Protein AF-A0A7K4HGM4-F1 (afdb_monomer_lite)

Radius of gyration: 18.92 Å; chains: 1; bounding box: 45×35×52 Å

Sequence (199 aa):
MSLDSYLSSYLFFHYNVVIGIPIFVIIIPTGLIRLIFPFFQPLLGSISDRNYPFTRNKGRRFLWIMIFGFQIPIFFVLLFWIPALDVLIFFIIFTTFYMLYNVVFSLFTSNYSALLLNKFRNPKERLLIGVVTEFISTIGIFIIWIFAPLFIGYGDPSSFQILAIPVAIVFAVTLSLGIFGLLEEKELIDTYFSPKQTP

Structure (mmCIF, N/CA/C/O backbone):
data_AF-A0A7K4HGM4-F1
#
_entry.id   AF-A0A7K4HGM4-F1
#
loop_
_atom_site.group_PDB
_atom_site.id
_atom_site.type_symbol
_atom_site.label_atom_id
_atom_site.label_alt_id
_atom_site.label_comp_id
_atom_site.label_asym_id
_atom_site.label_entity_id
_atom_site.label_seq_id
_atom_site.pdbx_PDB_ins_code
_atom_site.Cartn_x
_atom_site.Cartn_y
_atom_site.Cartn_z
_atom_site.occupancy
_atom_site.B_iso_or_equiv
_atom_site.auth_seq_id
_atom_site.auth_comp_id
_atom_site.auth_asym_id
_atom_site.auth_atom_id
_atom_site.pdbx_PDB_model_num
ATOM 1 N N . MET A 1 1 ? 5.884 2.188 8.450 1.00 45.19 1 MET A N 1
ATOM 2 C CA . MET A 1 1 ? 7.165 2.767 7.967 1.00 45.19 1 MET A CA 1
ATOM 3 C C . MET A 1 1 ? 7.997 1.764 7.159 1.00 45.19 1 MET A C 1
ATOM 5 O O . MET A 1 1 ? 8.697 2.153 6.229 1.00 45.19 1 MET A O 1
ATOM 9 N N . SER A 1 2 ? 7.911 0.471 7.473 1.00 60.06 2 SER A N 1
ATOM 10 C CA . SER A 1 2 ? 8.718 -0.591 6.864 1.00 60.06 2 SER A CA 1
ATOM 11 C C . SER A 1 2 ? 8.252 -1.027 5.455 1.00 60.06 2 SER A C 1
ATOM 13 O O . SER A 1 2 ? 9.100 -1.248 4.592 1.00 60.06 2 SER A O 1
ATOM 15 N N . LEU A 1 3 ? 6.940 -1.073 5.168 1.00 65.56 3 LEU A N 1
ATOM 16 C CA . LEU A 1 3 ? 6.413 -1.514 3.857 1.00 65.56 3 LEU A CA 1
ATOM 17 C C . LEU A 1 3 ? 6.652 -0.495 2.724 1.00 65.56 3 LEU A C 1
ATOM 19 O O . LEU A 1 3 ? 7.084 -0.871 1.639 1.00 65.56 3 LEU A O 1
ATOM 23 N N . ASP A 1 4 ? 6.444 0.799 2.980 1.00 69.75 4 ASP A N 1
ATOM 24 C CA . ASP A 1 4 ? 6.672 1.858 1.978 1.00 69.75 4 ASP A CA 1
ATOM 25 C C . ASP A 1 4 ? 8.154 2.003 1.613 1.00 69.75 4 ASP A C 1
ATOM 27 O O . ASP A 1 4 ? 8.513 2.351 0.486 1.00 69.75 4 ASP A O 1
ATOM 31 N N . SER A 1 5 ? 9.031 1.716 2.579 1.00 72.75 5 SER A N 1
ATOM 32 C CA . SER A 1 5 ? 10.476 1.683 2.362 1.00 72.75 5 SER A CA 1
ATOM 33 C C . SER A 1 5 ? 10.855 0.505 1.464 1.00 72.75 5 SER A C 1
ATOM 35 O O . SER A 1 5 ? 11.586 0.698 0.496 1.00 72.75 5 SER A O 1
ATOM 37 N N . TYR A 1 6 ? 10.289 -0.680 1.725 1.00 74.69 6 TYR A N 1
ATOM 38 C CA . TYR A 1 6 ? 10.455 -1.862 0.877 1.00 74.69 6 TYR A CA 1
ATOM 39 C C . TYR A 1 6 ? 9.986 -1.609 -0.564 1.00 74.69 6 TYR A C 1
ATOM 41 O O . TYR A 1 6 ? 10.754 -1.809 -1.505 1.00 74.69 6 TYR A O 1
ATOM 49 N N . LEU A 1 7 ? 8.759 -1.105 -0.738 1.00 82.56 7 LEU A N 1
ATOM 50 C CA . LEU A 1 7 ? 8.186 -0.820 -2.054 1.00 82.56 7 LEU A CA 1
ATOM 51 C C . LEU A 1 7 ? 9.069 0.148 -2.850 1.00 82.56 7 LEU A C 1
ATOM 53 O O . LEU A 1 7 ? 9.396 -0.113 -4.004 1.00 82.56 7 LEU A O 1
ATOM 57 N N . SER A 1 8 ? 9.495 1.245 -2.224 1.00 83.69 8 SER A N 1
ATOM 58 C CA . SER A 1 8 ? 10.338 2.252 -2.870 1.00 83.69 8 SER A CA 1
ATOM 59 C C . SER A 1 8 ? 11.679 1.676 -3.347 1.00 83.69 8 SER A C 1
ATOM 61 O O . SER A 1 8 ? 12.081 1.945 -4.479 1.00 83.69 8 SER A O 1
ATOM 63 N N . SER A 1 9 ? 12.340 0.841 -2.537 1.00 85.25 9 SER A N 1
ATOM 64 C CA . SER A 1 9 ? 13.605 0.190 -2.907 1.00 85.25 9 SER A CA 1
ATOM 65 C C . SER A 1 9 ? 13.456 -0.823 -4.048 1.00 85.25 9 SER A C 1
ATOM 67 O O . SER A 1 9 ? 14.292 -0.855 -4.949 1.00 85.25 9 SER A O 1
ATOM 69 N N . TYR A 1 10 ? 12.394 -1.632 -4.048 1.00 87.94 10 TYR A N 1
ATOM 70 C CA . TYR A 1 10 ? 12.183 -2.640 -5.093 1.00 87.94 10 TYR A CA 1
ATOM 71 C C . TYR A 1 10 ? 11.688 -2.031 -6.409 1.00 87.94 10 TYR A C 1
ATOM 73 O O . TYR A 1 10 ? 12.134 -2.464 -7.468 1.00 87.94 10 TYR A O 1
ATOM 81 N N . LEU A 1 11 ? 10.842 -0.994 -6.367 1.00 90.31 11 LEU A N 1
ATOM 82 C CA . LEU A 1 11 ? 10.465 -0.234 -7.567 1.00 90.31 11 LEU A CA 1
ATOM 83 C C . LEU A 1 11 ? 11.681 0.447 -8.194 1.00 90.31 11 LEU A C 1
ATOM 85 O O . LEU A 1 11 ? 11.833 0.433 -9.414 1.00 90.31 11 LEU A O 1
ATOM 89 N N . PHE A 1 12 ? 12.561 1.008 -7.360 1.00 90.75 12 PHE A N 1
ATOM 90 C CA . PHE A 1 12 ? 13.823 1.573 -7.816 1.00 90.75 12 PHE A CA 1
ATOM 91 C C . PHE A 1 12 ? 14.657 0.535 -8.568 1.00 90.75 12 PHE A C 1
ATOM 93 O O . PHE A 1 12 ? 15.042 0.773 -9.710 1.00 90.75 12 PHE A O 1
ATOM 100 N N . PHE A 1 13 ? 14.901 -0.627 -7.957 1.00 89.62 13 PHE A N 1
ATOM 101 C CA . PHE A 1 13 ? 15.706 -1.673 -8.580 1.00 89.62 13 PHE A CA 1
ATOM 102 C C . PHE A 1 13 ? 15.055 -2.194 -9.871 1.00 89.62 13 PHE A C 1
ATOM 104 O O . PHE A 1 13 ? 15.716 -2.280 -10.902 1.00 89.62 13 PHE A O 1
ATOM 111 N N . HIS A 1 14 ? 13.751 -2.472 -9.845 1.00 91.00 14 HIS A N 1
ATOM 112 C CA . HIS A 1 14 ? 13.006 -2.956 -11.003 1.00 91.00 14 HIS A CA 1
ATOM 113 C C . HIS A 1 14 ? 13.099 -1.999 -12.201 1.00 91.00 14 HIS A C 1
ATOM 115 O O . HIS A 1 14 ? 13.532 -2.392 -13.284 1.00 91.00 14 HIS A O 1
ATOM 121 N N . TYR A 1 15 ? 12.747 -0.725 -12.016 1.00 92.50 15 TYR A N 1
ATOM 122 C CA . TYR A 1 15 ? 12.693 0.206 -13.141 1.00 92.50 15 TYR A CA 1
ATOM 123 C C . TYR A 1 15 ? 14.066 0.730 -13.555 1.00 92.50 15 TYR A C 1
ATOM 125 O O . TYR A 1 15 ? 14.312 0.868 -14.750 1.00 92.50 15 TYR A O 1
ATOM 133 N N . ASN A 1 16 ? 14.974 1.006 -12.616 1.00 92.06 16 ASN A N 1
ATOM 134 C CA . ASN A 1 16 ? 16.279 1.564 -12.965 1.00 92.06 16 ASN A CA 1
ATOM 135 C C . ASN A 1 16 ? 17.291 0.495 -13.386 1.00 92.06 16 ASN A C 1
ATOM 137 O O . ASN A 1 16 ? 17.939 0.658 -14.415 1.00 92.06 16 ASN A O 1
ATOM 141 N N . VAL A 1 17 ? 17.428 -0.582 -12.609 1.00 89.62 17 VAL A N 1
ATOM 142 C CA . VAL A 1 17 ? 18.483 -1.585 -12.826 1.00 89.62 17 VAL A CA 1
ATOM 143 C C . VAL A 1 17 ? 18.064 -2.622 -13.865 1.00 89.62 17 VAL A C 1
ATOM 145 O O . VAL A 1 17 ? 18.887 -3.016 -14.684 1.00 89.62 17 VAL A O 1
ATOM 148 N N . VAL A 1 18 ? 16.801 -3.064 -13.853 1.00 89.69 18 VAL A N 1
ATOM 149 C CA . VAL A 1 18 ? 16.335 -4.141 -14.747 1.00 89.69 18 VAL A CA 1
ATOM 150 C C . VAL A 1 18 ? 15.776 -3.595 -16.060 1.00 89.69 18 VAL A C 1
ATOM 152 O O . VAL A 1 18 ? 16.136 -4.086 -17.123 1.00 89.69 18 VAL A O 1
ATOM 155 N N . ILE A 1 19 ? 14.910 -2.579 -16.001 1.00 90.75 19 ILE A N 1
ATOM 156 C CA . ILE A 1 19 ? 14.275 -2.001 -17.199 1.00 90.75 19 ILE A CA 1
ATOM 157 C C . ILE A 1 19 ? 15.143 -0.909 -17.848 1.00 90.75 19 ILE A C 1
ATOM 159 O O . ILE A 1 19 ? 15.086 -0.724 -19.061 1.00 90.75 19 ILE A O 1
ATOM 163 N N . GLY A 1 20 ? 15.956 -0.188 -17.069 1.00 89.94 20 GLY A N 1
ATOM 164 C CA . GLY A 1 20 ? 16.822 0.883 -17.578 1.00 89.94 20 GLY A CA 1
ATOM 165 C C . GLY A 1 20 ? 16.169 2.270 -17.647 1.00 89.94 20 GLY A C 1
ATOM 166 O O . GLY A 1 20 ? 16.677 3.153 -18.338 1.00 89.94 20 GLY A O 1
ATOM 167 N N . ILE A 1 21 ? 15.062 2.503 -16.933 1.00 92.56 21 ILE A N 1
ATOM 168 C CA . ILE A 1 21 ? 14.458 3.838 -16.803 1.00 92.56 21 ILE A CA 1
ATOM 169 C C . ILE A 1 21 ? 15.429 4.774 -16.058 1.00 92.56 21 ILE A C 1
ATOM 171 O O . ILE A 1 21 ? 15.990 4.384 -15.024 1.00 92.56 21 ILE A O 1
ATOM 175 N N . PRO A 1 22 ? 15.626 6.027 -16.523 1.00 92.75 22 PRO A N 1
ATOM 176 C CA . PRO A 1 22 ? 16.507 6.976 -15.856 1.00 92.75 22 PRO A CA 1
ATOM 177 C C . PRO A 1 22 ? 16.131 7.196 -14.390 1.00 92.75 22 PRO A C 1
ATOM 179 O O . PRO A 1 22 ? 14.975 7.423 -14.040 1.00 92.75 22 PRO A O 1
ATOM 182 N N . ILE A 1 23 ? 17.145 7.200 -13.529 1.00 91.12 23 ILE A N 1
ATOM 183 C CA . ILE A 1 23 ? 16.989 7.206 -12.071 1.00 91.12 23 ILE A CA 1
ATOM 184 C C . ILE A 1 23 ? 16.122 8.361 -11.537 1.00 91.12 23 ILE A C 1
ATOM 186 O O . ILE A 1 23 ? 15.304 8.184 -10.631 1.00 91.12 23 ILE A O 1
ATOM 190 N N . PHE A 1 24 ? 16.256 9.546 -12.134 1.00 91.38 24 PHE A N 1
ATOM 191 C CA . PHE A 1 24 ? 15.550 10.759 -11.719 1.00 91.38 24 PHE A CA 1
ATOM 192 C C . PHE A 1 24 ? 14.032 10.639 -11.873 1.00 91.38 24 PHE A C 1
ATOM 194 O O . PHE A 1 24 ? 13.288 11.228 -11.094 1.00 91.38 24 PHE A O 1
ATOM 201 N N . VAL A 1 25 ? 13.575 9.821 -12.823 1.00 91.50 25 VAL A N 1
ATOM 202 C CA . VAL A 1 25 ? 12.155 9.595 -13.114 1.00 91.50 25 VAL A CA 1
ATOM 203 C C . VAL A 1 25 ? 11.455 8.875 -11.959 1.00 91.50 25 VAL A C 1
ATOM 205 O O . VAL A 1 25 ? 10.257 9.042 -11.772 1.00 91.50 25 VAL A O 1
ATOM 208 N N . ILE A 1 26 ? 12.200 8.114 -11.153 1.00 92.00 26 ILE A N 1
ATOM 209 C CA . ILE A 1 26 ? 11.677 7.368 -10.001 1.00 92.00 26 ILE A CA 1
ATOM 210 C C . ILE A 1 26 ? 11.928 8.148 -8.704 1.00 92.00 26 ILE A C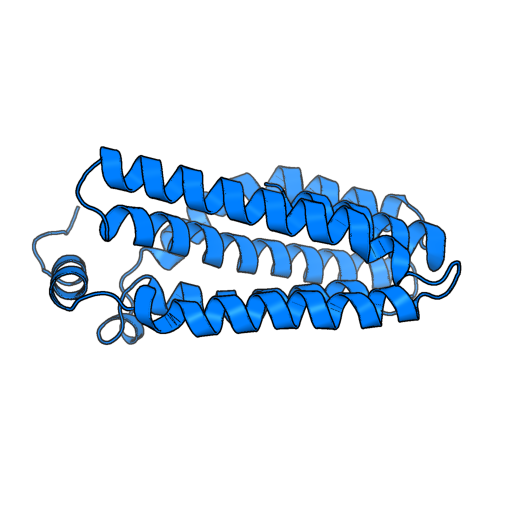 1
ATOM 212 O O . ILE A 1 26 ? 11.035 8.279 -7.864 1.00 92.00 26 ILE A O 1
ATOM 216 N N . ILE A 1 27 ? 13.137 8.696 -8.528 1.00 91.44 27 ILE A N 1
ATOM 217 C CA . ILE A 1 27 ? 13.520 9.393 -7.290 1.00 91.44 27 ILE A CA 1
ATOM 218 C C . ILE A 1 27 ? 12.741 10.698 -7.111 1.00 91.44 27 ILE A C 1
ATOM 220 O O . ILE A 1 27 ? 12.293 10.981 -6.002 1.00 91.44 27 ILE A O 1
ATOM 224 N N . ILE A 1 28 ? 12.559 11.496 -8.169 1.00 93.12 28 ILE A N 1
ATOM 225 C CA . ILE A 1 28 ? 11.891 12.799 -8.044 1.00 93.12 28 ILE A CA 1
ATOM 226 C C . ILE A 1 28 ? 10.437 12.626 -7.574 1.00 93.12 28 ILE A C 1
ATOM 228 O O . ILE A 1 28 ? 10.090 13.229 -6.557 1.00 93.12 28 ILE A O 1
ATOM 232 N N . PRO A 1 29 ? 9.591 11.780 -8.201 1.00 92.00 29 PRO A N 1
ATOM 233 C CA . PRO A 1 29 ? 8.223 11.573 -7.729 1.00 92.00 29 PRO A CA 1
ATOM 234 C C . PRO A 1 29 ? 8.154 11.008 -6.316 1.00 92.00 29 PRO A C 1
ATOM 236 O O . PRO A 1 29 ? 7.411 11.521 -5.480 1.00 92.00 29 PRO A O 1
ATOM 239 N N . THR A 1 30 ? 8.944 9.970 -6.026 1.00 92.00 30 THR A N 1
ATOM 240 C CA . THR A 1 30 ? 8.922 9.327 -4.704 1.00 92.00 30 THR A CA 1
ATOM 241 C C . THR A 1 30 ? 9.391 10.282 -3.606 1.00 92.00 30 THR A C 1
ATOM 243 O O . THR A 1 30 ? 8.787 10.317 -2.533 1.00 92.00 30 THR A O 1
ATOM 246 N N . GLY A 1 31 ? 10.409 11.103 -3.877 1.00 91.69 31 GLY A N 1
ATOM 247 C CA . GLY A 1 31 ? 10.906 12.139 -2.974 1.00 91.69 31 GLY A CA 1
ATOM 248 C C . GLY A 1 31 ? 9.906 13.274 -2.757 1.00 91.69 31 GLY A C 1
ATOM 249 O O . GLY A 1 31 ? 9.597 13.600 -1.612 1.00 91.69 31 GLY A O 1
ATOM 250 N N . LEU A 1 32 ? 9.344 13.838 -3.833 1.00 92.56 32 LEU A N 1
ATOM 251 C CA . LEU A 1 32 ? 8.337 14.903 -3.744 1.00 92.56 32 LEU A CA 1
ATOM 252 C C . LEU A 1 32 ? 7.101 14.444 -2.972 1.00 92.56 32 LEU A C 1
ATOM 254 O O . LEU A 1 32 ? 6.640 15.143 -2.073 1.00 92.56 32 LEU A O 1
ATOM 258 N N . ILE A 1 33 ? 6.592 13.246 -3.268 1.00 92.81 33 ILE A N 1
ATOM 259 C CA . ILE A 1 33 ? 5.430 12.696 -2.568 1.00 92.81 33 ILE A CA 1
ATOM 260 C C . ILE A 1 33 ? 5.757 12.483 -1.088 1.00 92.81 33 ILE A C 1
ATOM 262 O O . ILE A 1 33 ? 4.962 12.880 -0.246 1.00 92.81 33 ILE A O 1
ATOM 266 N N . ARG A 1 34 ? 6.942 11.971 -0.731 1.00 89.69 34 ARG A N 1
ATOM 267 C CA . ARG A 1 34 ? 7.350 11.844 0.683 1.00 89.69 34 ARG A CA 1
ATOM 268 C C . ARG A 1 34 ? 7.379 13.177 1.434 1.00 89.69 34 ARG A C 1
ATOM 270 O O . ARG A 1 34 ? 7.047 13.197 2.615 1.00 89.69 34 ARG A O 1
ATOM 277 N N . LEU A 1 35 ? 7.759 14.268 0.771 1.00 91.62 35 LEU A N 1
ATOM 278 C CA . LEU A 1 35 ? 7.804 15.600 1.381 1.00 91.62 35 LEU A CA 1
ATOM 279 C C . LEU A 1 35 ? 6.415 16.231 1.515 1.00 91.62 35 LEU A C 1
ATOM 281 O O . LEU A 1 35 ? 6.109 16.836 2.537 1.00 91.62 35 LEU A O 1
ATOM 285 N N . ILE A 1 36 ? 5.577 16.101 0.487 1.00 92.12 36 ILE A N 1
ATOM 286 C CA . ILE A 1 36 ? 4.303 16.823 0.402 1.00 92.12 36 ILE A CA 1
ATOM 287 C C . ILE A 1 36 ? 3.169 16.039 1.085 1.00 92.12 36 ILE A C 1
ATOM 289 O O . ILE A 1 36 ? 2.280 16.619 1.707 1.00 92.12 36 ILE A O 1
ATOM 293 N N . PHE A 1 37 ? 3.182 14.710 1.000 1.00 92.00 37 PHE A N 1
ATOM 294 C CA . PHE A 1 37 ? 2.086 13.866 1.469 1.00 92.00 37 PHE A CA 1
ATOM 295 C C . PHE A 1 37 ? 1.732 14.015 2.962 1.00 92.00 37 PHE A C 1
ATOM 297 O O . PHE A 1 37 ? 0.538 14.022 3.266 1.00 92.00 37 PHE A O 1
ATOM 304 N N . PRO A 1 38 ? 2.684 14.210 3.900 1.00 91.44 38 PRO A N 1
ATOM 305 C CA . PRO A 1 38 ? 2.360 14.456 5.307 1.00 91.44 38 PRO A CA 1
ATOM 306 C C . PRO A 1 38 ? 1.406 15.638 5.531 1.00 91.44 38 PRO A C 1
ATOM 308 O O . PRO A 1 38 ? 0.550 15.571 6.408 1.00 91.44 38 PRO A O 1
ATOM 311 N N . PHE A 1 39 ? 1.480 16.685 4.703 1.00 91.50 39 PHE A N 1
ATOM 312 C CA . PHE A 1 39 ? 0.570 17.833 4.788 1.00 91.50 39 PHE A CA 1
ATOM 313 C C . PHE A 1 39 ? -0.870 17.483 4.387 1.00 91.50 39 PHE A C 1
ATOM 315 O O . PHE A 1 39 ? -1.814 18.111 4.862 1.00 91.50 39 PHE A O 1
ATOM 322 N N . PHE A 1 40 ? -1.057 16.462 3.547 1.00 89.88 40 PHE A N 1
ATOM 323 C CA . PHE A 1 40 ? -2.375 15.977 3.137 1.00 89.88 40 PHE A CA 1
ATOM 324 C C . PHE A 1 40 ? -2.984 14.972 4.123 1.00 89.88 40 PHE A C 1
ATOM 326 O O . PHE A 1 40 ? -4.195 14.748 4.092 1.00 89.88 40 PHE A O 1
ATOM 333 N N . GLN A 1 41 ? -2.195 14.389 5.031 1.00 88.62 41 GLN A N 1
ATOM 334 C CA . GLN A 1 41 ? -2.697 13.395 5.986 1.00 88.62 41 GLN A CA 1
ATOM 335 C C . GLN A 1 41 ? -3.823 13.918 6.901 1.00 88.62 41 GLN A C 1
ATOM 337 O O . GLN A 1 41 ? -4.817 13.203 7.045 1.00 88.62 41 GLN A O 1
ATOM 342 N N . PRO A 1 42 ? -3.764 15.143 7.471 1.00 89.88 42 PRO A N 1
ATOM 343 C CA . PRO A 1 42 ? -4.871 15.688 8.262 1.00 89.88 42 PRO A CA 1
ATOM 344 C C . PRO A 1 42 ? -6.174 15.808 7.464 1.00 89.88 42 PRO A C 1
ATOM 346 O O . PRO A 1 42 ? -7.254 15.529 7.986 1.00 89.88 42 PRO A O 1
ATOM 349 N N . LEU A 1 43 ? -6.078 16.175 6.180 1.00 89.94 43 LEU A N 1
ATOM 350 C CA . LEU A 1 43 ? -7.236 16.263 5.291 1.00 89.94 43 LEU A CA 1
ATOM 351 C C . LEU A 1 43 ? -7.858 14.880 5.077 1.00 89.94 43 LEU A C 1
ATOM 353 O O . LEU A 1 43 ? -9.066 14.728 5.260 1.00 89.94 43 LEU A O 1
ATOM 357 N N . LEU A 1 44 ? -7.043 13.865 4.773 1.00 88.88 44 LEU A N 1
ATOM 358 C CA . LEU A 1 44 ? -7.502 12.481 4.607 1.00 88.88 44 LEU A CA 1
ATOM 359 C C . LEU A 1 44 ? -8.155 11.931 5.885 1.00 88.88 44 LEU A C 1
ATOM 361 O O . LEU A 1 44 ? -9.233 11.340 5.812 1.00 88.88 44 LEU A O 1
ATOM 365 N N . GLY A 1 45 ? -7.564 12.198 7.053 1.00 85.56 45 GLY A N 1
ATOM 366 C CA . GLY A 1 45 ? -8.146 11.824 8.345 1.00 85.56 45 GLY A CA 1
ATOM 367 C C . GLY A 1 45 ? -9.517 12.467 8.570 1.00 85.56 45 GLY A C 1
ATOM 368 O O . GLY A 1 45 ? -10.489 11.770 8.873 1.00 85.56 45 GLY A O 1
ATOM 369 N N . SER A 1 46 ? -9.628 13.775 8.303 1.00 86.38 46 SER A N 1
ATOM 370 C CA . SER A 1 46 ? -10.888 14.519 8.439 1.00 86.38 46 SER A CA 1
ATOM 371 C C . SER A 1 46 ? -12.004 13.994 7.531 1.00 86.38 46 SER A C 1
ATOM 373 O O . SER A 1 46 ? -13.178 14.071 7.892 1.00 86.38 46 SER A O 1
ATOM 375 N N . ILE A 1 47 ? -11.658 13.447 6.359 1.00 86.56 47 ILE A N 1
ATOM 376 C CA . ILE A 1 47 ? -12.627 12.838 5.443 1.00 86.56 47 ILE A CA 1
ATOM 377 C C . ILE A 1 47 ? -13.160 11.546 6.048 1.00 86.56 47 ILE A C 1
ATOM 379 O O . ILE A 1 47 ? -14.372 11.349 6.024 1.00 86.56 47 ILE A O 1
ATOM 383 N N . SER A 1 48 ? -12.292 10.690 6.594 1.00 84.94 48 SER A N 1
ATOM 384 C CA . SER A 1 48 ? -12.707 9.394 7.137 1.00 84.94 48 SER A CA 1
ATOM 385 C C . SER A 1 48 ? -13.408 9.466 8.495 1.00 84.94 48 SER A C 1
ATOM 387 O O . SER A 1 48 ? -14.228 8.601 8.797 1.00 84.94 48 SER A O 1
ATOM 389 N N . ASP A 1 49 ? -13.144 10.504 9.294 1.00 83.31 49 ASP A N 1
ATOM 390 C CA . ASP A 1 49 ? -13.778 10.685 10.608 1.00 83.31 49 ASP A CA 1
ATOM 391 C C . ASP A 1 49 ? -15.229 11.190 10.528 1.00 83.31 49 ASP A C 1
ATOM 393 O O . ASP A 1 49 ? -15.973 11.105 11.513 1.00 83.31 49 ASP A O 1
ATOM 397 N N . ARG A 1 50 ? -15.665 11.669 9.356 1.00 81.62 50 ARG A N 1
ATOM 398 C CA . ARG A 1 50 ? -17.058 12.061 9.117 1.00 81.62 50 ARG A CA 1
ATOM 399 C C . ARG A 1 50 ? -17.985 10.846 9.141 1.00 81.62 50 ARG A C 1
ATOM 401 O O . ARG A 1 50 ? -17.689 9.782 8.599 1.00 81.62 50 ARG A O 1
ATOM 408 N N . ASN A 1 51 ? -19.157 11.043 9.732 1.00 76.81 51 ASN A N 1
ATOM 409 C CA . ASN A 1 51 ? -20.229 10.060 9.736 1.00 76.81 51 ASN A CA 1
ATOM 410 C C . ASN A 1 51 ? -20.978 10.111 8.401 1.00 76.81 51 ASN A C 1
ATOM 412 O O . ASN A 1 51 ? -21.729 11.052 8.145 1.00 76.81 51 ASN A O 1
ATOM 416 N N . TYR A 1 52 ? -20.787 9.100 7.555 1.00 79.94 52 TYR A N 1
ATOM 417 C CA . TYR A 1 52 ? -21.519 8.987 6.296 1.00 79.94 52 TYR A CA 1
ATOM 418 C C . TYR A 1 52 ? -22.749 8.082 6.441 1.00 79.94 52 TYR A C 1
ATOM 420 O O . TYR A 1 52 ? -22.747 7.148 7.244 1.00 79.94 52 TYR A O 1
ATOM 428 N N . PRO A 1 53 ? -23.795 8.271 5.616 1.00 71.81 53 PRO A N 1
ATOM 429 C CA . PRO A 1 53 ? -24.979 7.412 5.645 1.00 71.81 53 PRO A CA 1
ATOM 430 C C . PRO A 1 53 ? -24.651 5.927 5.434 1.00 71.81 53 PRO A C 1
ATOM 432 O O . PRO A 1 53 ? -25.266 5.061 6.053 1.00 71.81 53 PRO A O 1
ATOM 435 N N . PHE A 1 54 ? -23.646 5.628 4.603 1.00 76.19 54 PHE A N 1
ATOM 436 C CA . PHE A 1 54 ? -23.237 4.256 4.299 1.00 76.19 54 PHE A CA 1
ATOM 437 C C . PHE A 1 54 ? -22.482 3.569 5.451 1.00 76.19 54 PHE A C 1
ATOM 439 O O . PHE A 1 54 ? -22.441 2.342 5.486 1.00 76.19 54 PHE A O 1
ATOM 446 N N . THR A 1 55 ? -21.933 4.317 6.418 1.00 76.88 55 THR A N 1
ATOM 447 C CA . THR A 1 55 ? -21.198 3.751 7.565 1.00 76.88 55 THR A CA 1
ATOM 448 C C . THR A 1 55 ? -22.078 3.419 8.770 1.00 76.88 55 THR A C 1
ATOM 450 O O . THR A 1 55 ? -21.632 2.736 9.692 1.00 76.88 55 THR A O 1
ATOM 453 N N . ARG A 1 56 ? -23.356 3.813 8.743 1.00 71.75 56 ARG A N 1
ATOM 454 C CA . ARG A 1 56 ? -24.293 3.669 9.868 1.00 71.75 56 ARG A CA 1
ATOM 455 C C . ARG A 1 56 ? -24.540 2.225 10.315 1.00 71.75 56 ARG A C 1
ATOM 457 O O . ARG A 1 56 ? -24.772 1.992 11.491 1.00 71.75 56 ARG A O 1
ATOM 464 N N . ASN A 1 57 ? -24.483 1.258 9.399 1.00 71.62 57 ASN A N 1
ATOM 465 C CA . ASN A 1 57 ? -24.871 -0.128 9.697 1.00 71.62 57 ASN A CA 1
ATOM 466 C C . ASN A 1 57 ? -23.689 -1.068 9.968 1.00 71.62 57 ASN A C 1
ATOM 468 O O . ASN A 1 57 ? -23.881 -2.124 10.562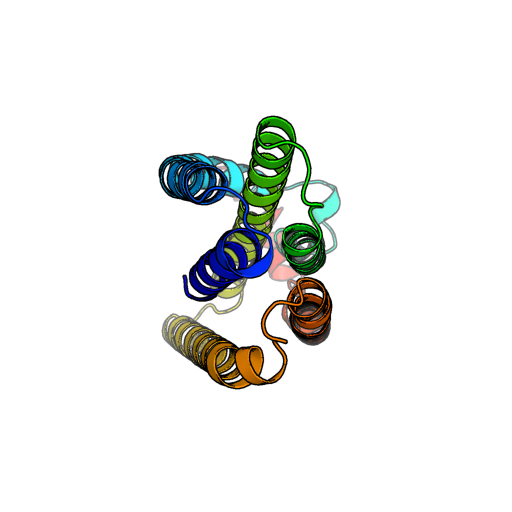 1.00 71.62 57 ASN A O 1
ATOM 472 N N . LYS A 1 58 ? -22.491 -0.733 9.475 1.00 72.69 58 LYS A N 1
ATOM 473 C CA . LYS A 1 58 ? -21.316 -1.627 9.496 1.00 72.69 58 LYS A CA 1
ATOM 474 C C . LYS A 1 58 ? -20.111 -1.043 10.238 1.00 72.69 58 LYS A C 1
ATOM 476 O O . LYS A 1 58 ? -19.099 -1.724 10.348 1.00 72.69 58 LYS A O 1
ATOM 481 N N . GLY A 1 59 ? -20.223 0.187 10.732 1.00 77.06 59 GLY A N 1
ATOM 482 C CA . GLY A 1 59 ? -19.152 0.883 11.432 1.00 77.06 59 GLY A CA 1
ATOM 483 C C . GLY A 1 59 ? -18.496 1.972 10.597 1.00 77.06 59 GLY A C 1
ATOM 484 O O . GLY A 1 59 ? -18.439 1.897 9.364 1.00 77.06 59 GLY A O 1
ATOM 485 N N . ARG A 1 60 ? -18.006 3.005 11.292 1.00 81.31 60 ARG A N 1
ATOM 486 C CA . ARG A 1 60 ? -17.406 4.196 10.678 1.00 81.31 60 ARG A CA 1
ATOM 487 C C . ARG A 1 60 ? -16.117 3.855 9.952 1.00 81.31 60 ARG A C 1
ATOM 489 O O . ARG A 1 60 ? -15.940 4.276 8.816 1.00 81.31 60 ARG A O 1
ATOM 496 N N . ARG A 1 61 ? -15.234 3.098 10.598 1.00 85.56 61 ARG A N 1
ATOM 497 C CA . ARG A 1 61 ? -13.866 2.831 10.138 1.00 85.56 61 ARG A CA 1
ATOM 498 C C . ARG A 1 61 ? -13.765 1.497 9.422 1.00 85.56 61 ARG A C 1
ATOM 500 O O . ARG A 1 61 ? -13.006 1.400 8.463 1.00 85.56 61 ARG A O 1
ATOM 507 N N . PHE A 1 62 ? -14.578 0.511 9.806 1.00 87.88 62 PHE A N 1
ATOM 508 C CA . PHE A 1 62 ? -14.620 -0.798 9.147 1.00 87.88 62 PHE A CA 1
ATOM 509 C C . PHE A 1 62 ? -14.752 -0.694 7.617 1.00 87.88 62 PHE A C 1
ATOM 511 O O . PHE A 1 62 ? -13.967 -1.299 6.891 1.00 87.88 62 PHE A O 1
ATOM 518 N N . LEU A 1 63 ? -15.692 0.109 7.103 1.00 86.31 63 LEU A N 1
ATOM 519 C CA . LEU A 1 63 ? -15.886 0.228 5.652 1.00 86.31 63 LEU A CA 1
ATOM 520 C C . LEU A 1 63 ? -14.702 0.883 4.939 1.00 86.31 63 LEU A C 1
ATOM 522 O O . LEU A 1 63 ? -14.326 0.425 3.864 1.00 86.31 63 LEU A O 1
ATOM 526 N N . TRP A 1 64 ? -14.085 1.900 5.542 1.00 89.75 64 TRP A N 1
ATOM 527 C CA . TRP A 1 64 ? -12.876 2.516 4.994 1.00 89.75 64 TRP A CA 1
ATOM 528 C C . TRP A 1 64 ? -11.707 1.529 4.950 1.00 89.75 64 TRP A C 1
ATOM 530 O O . TRP A 1 64 ? -11.030 1.432 3.928 1.00 89.75 64 TRP A O 1
ATOM 540 N N . ILE A 1 65 ? -11.514 0.750 6.020 1.00 91.75 65 ILE A N 1
ATOM 541 C CA . ILE A 1 65 ? -10.481 -0.293 6.093 1.00 91.75 65 ILE A CA 1
ATOM 542 C C . ILE A 1 65 ? -10.711 -1.351 5.013 1.00 91.75 65 ILE A C 1
ATOM 544 O O . ILE A 1 65 ? -9.762 -1.760 4.355 1.00 91.75 65 ILE A O 1
ATOM 548 N N . MET A 1 66 ? -11.957 -1.765 4.789 1.00 92.06 66 MET A N 1
ATOM 549 C CA . MET A 1 66 ? -12.288 -2.761 3.770 1.00 92.06 66 MET A CA 1
ATOM 550 C C . MET A 1 66 ? -12.066 -2.229 2.353 1.00 92.06 66 MET A C 1
ATOM 552 O O . MET A 1 66 ? -11.359 -2.855 1.569 1.00 92.06 66 MET A O 1
ATOM 556 N N . ILE A 1 67 ? -12.632 -1.064 2.023 1.00 91.62 67 ILE A N 1
ATOM 557 C CA . ILE A 1 67 ? -12.541 -0.487 0.673 1.00 91.62 67 ILE A CA 1
ATOM 558 C C . ILE A 1 67 ? -11.079 -0.245 0.300 1.00 91.62 67 ILE A C 1
ATOM 560 O O . ILE A 1 67 ? -10.621 -0.718 -0.739 1.00 91.62 67 ILE A O 1
ATOM 564 N N . PHE A 1 68 ? -10.332 0.449 1.159 1.00 94.19 68 PHE A N 1
ATOM 565 C CA . PHE A 1 68 ? -8.948 0.792 0.854 1.00 94.19 68 PHE A CA 1
ATOM 566 C C . PHE A 1 68 ? -7.998 -0.377 1.067 1.00 94.19 68 PHE A C 1
ATOM 568 O O . PHE A 1 68 ? -7.076 -0.550 0.278 1.00 94.19 68 PHE A O 1
ATOM 575 N N . GLY A 1 69 ? -8.251 -1.234 2.055 1.00 92.88 69 GLY A N 1
ATOM 576 C CA . GLY A 1 69 ? -7.448 -2.428 2.293 1.00 92.88 69 GLY A CA 1
ATOM 577 C C . GLY A 1 69 ? -7.396 -3.347 1.073 1.00 92.88 69 GLY A C 1
ATOM 578 O O . GLY A 1 69 ? -6.314 -3.771 0.690 1.00 92.88 69 GLY A O 1
ATOM 579 N N . PHE A 1 70 ? -8.518 -3.588 0.387 1.00 94.44 70 PHE A N 1
ATOM 580 C CA . PHE A 1 70 ? -8.506 -4.384 -0.850 1.00 94.44 70 PHE A CA 1
ATOM 581 C C . PHE A 1 70 ? -7.924 -3.646 -2.064 1.00 94.44 70 PHE A C 1
ATOM 583 O O . PHE A 1 70 ? -7.497 -4.292 -3.018 1.00 94.44 70 PHE A O 1
ATOM 590 N N . GLN A 1 71 ? -7.851 -2.314 -2.037 1.00 95.44 71 GLN A N 1
ATOM 591 C CA . GLN A 1 71 ? -7.224 -1.526 -3.100 1.00 95.44 71 GLN A CA 1
ATOM 592 C C . GLN A 1 71 ? -5.692 -1.487 -2.990 1.00 95.44 71 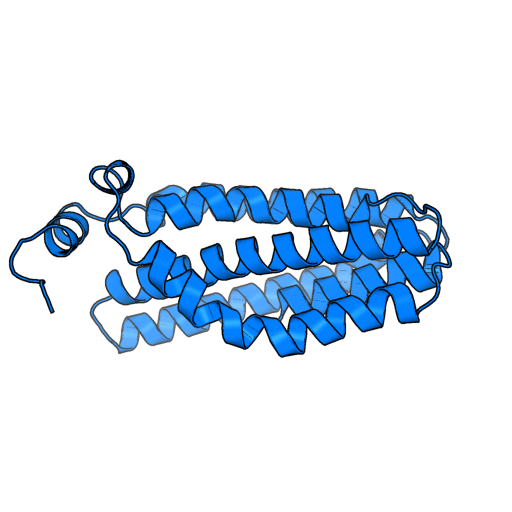GLN A C 1
ATOM 594 O O . GLN A 1 71 ? -5.026 -1.446 -4.022 1.00 95.44 71 GLN A O 1
ATOM 599 N N . ILE A 1 72 ? -5.119 -1.553 -1.780 1.00 94.12 72 ILE A N 1
ATOM 600 C CA . ILE A 1 72 ? -3.657 -1.608 -1.563 1.00 94.12 72 ILE A CA 1
ATOM 601 C C . ILE A 1 72 ? -2.971 -2.677 -2.430 1.00 94.12 72 ILE A C 1
ATOM 603 O O . ILE A 1 72 ? -2.072 -2.307 -3.185 1.00 94.12 72 ILE A O 1
ATOM 607 N N . PRO A 1 73 ? -3.357 -3.971 -2.382 1.00 93.88 73 PRO A N 1
ATOM 608 C CA . PRO A 1 73 ? -2.689 -5.010 -3.164 1.00 93.88 73 PRO A CA 1
ATOM 609 C C . PRO A 1 73 ? -2.828 -4.782 -4.675 1.00 93.88 73 PRO A C 1
ATOM 611 O O . PRO A 1 73 ? -1.908 -5.096 -5.425 1.00 93.88 73 PRO A O 1
ATOM 614 N N . ILE A 1 74 ? -3.934 -4.181 -5.124 1.00 95.44 74 ILE A N 1
ATOM 615 C CA . ILE A 1 74 ? -4.150 -3.842 -6.535 1.00 95.44 74 ILE A CA 1
ATOM 616 C C . ILE A 1 74 ? -3.153 -2.764 -6.972 1.00 95.44 74 ILE A C 1
ATOM 618 O O . ILE A 1 74 ? -2.419 -2.962 -7.935 1.00 95.44 74 ILE A O 1
ATOM 622 N N . PHE A 1 75 ? -3.077 -1.645 -6.244 1.00 95.38 75 PHE A N 1
ATOM 623 C CA . PHE A 1 75 ? -2.130 -0.570 -6.555 1.00 95.38 75 PHE A CA 1
ATOM 624 C C . PHE A 1 75 ? -0.673 -1.011 -6.414 1.00 95.38 75 PHE A C 1
ATOM 626 O O . PHE A 1 75 ? 0.169 -0.589 -7.203 1.00 95.38 75 PHE A O 1
ATOM 633 N N . PHE A 1 76 ? -0.383 -1.889 -5.453 1.00 92.88 76 PHE A N 1
ATOM 634 C CA . PHE A 1 76 ? 0.934 -2.491 -5.287 1.00 92.88 76 PHE A CA 1
ATOM 635 C C . PHE A 1 76 ? 1.361 -3.261 -6.543 1.00 92.88 76 PHE A C 1
ATOM 637 O O . PHE A 1 76 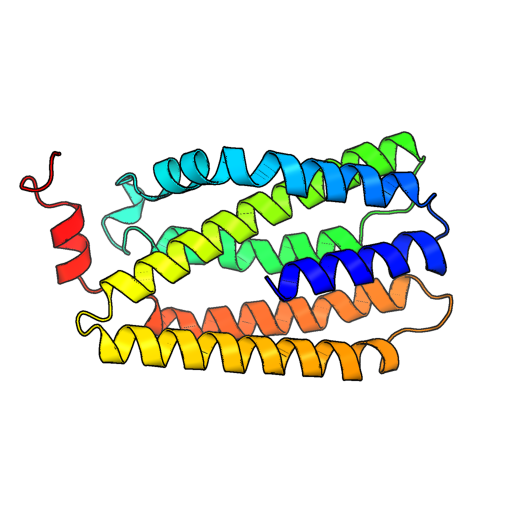? 2.437 -2.998 -7.069 1.00 92.88 76 PHE A O 1
ATOM 644 N N . VAL A 1 77 ? 0.514 -4.154 -7.073 1.00 94.19 77 VAL A N 1
ATOM 645 C CA . VAL A 1 77 ? 0.814 -4.897 -8.312 1.00 94.19 77 VAL A CA 1
ATOM 646 C C . VAL A 1 77 ? 0.908 -3.956 -9.510 1.00 94.19 77 VAL A C 1
ATOM 648 O O . VAL A 1 77 ? 1.866 -4.039 -10.277 1.00 94.19 77 VAL A O 1
ATOM 651 N N . LEU A 1 78 ? -0.041 -3.023 -9.644 1.00 95.00 78 LEU A N 1
ATOM 652 C CA . LEU A 1 78 ? -0.061 -2.066 -10.751 1.00 95.00 78 LEU A CA 1
ATOM 653 C C . LEU A 1 78 ? 1.231 -1.256 -10.834 1.00 95.00 78 LEU A C 1
ATOM 655 O O . LEU A 1 78 ? 1.710 -1.025 -11.937 1.00 95.00 78 LEU A O 1
ATOM 659 N N . LEU A 1 79 ? 1.833 -0.886 -9.699 1.00 94.69 79 LEU A N 1
ATOM 660 C CA . LEU A 1 79 ? 3.102 -0.160 -9.667 1.00 94.69 79 LEU A CA 1
ATOM 661 C C . LEU A 1 79 ? 4.275 -0.933 -10.282 1.00 94.69 79 LEU A C 1
ATOM 663 O O . LEU A 1 79 ? 5.167 -0.288 -10.822 1.00 94.69 79 LEU A O 1
ATOM 667 N N . PHE A 1 80 ? 4.289 -2.268 -10.246 1.00 92.94 80 PHE A N 1
ATOM 668 C CA . PHE A 1 80 ? 5.302 -3.095 -10.929 1.00 92.94 80 PHE A CA 1
ATOM 669 C C . PHE A 1 80 ? 4.937 -3.408 -12.385 1.00 92.94 80 PHE A C 1
ATOM 671 O O . PHE A 1 80 ? 5.775 -3.843 -13.167 1.00 92.94 80 PHE A O 1
ATOM 678 N N . TRP A 1 81 ? 3.675 -3.211 -12.753 1.00 93.94 81 TRP A N 1
ATOM 679 C CA . TRP A 1 81 ? 3.147 -3.514 -14.081 1.00 93.94 81 TRP A CA 1
ATOM 680 C C . TRP A 1 81 ? 3.051 -2.276 -14.979 1.00 93.94 81 TRP A C 1
ATOM 682 O O . TRP A 1 81 ? 2.515 -2.367 -16.083 1.00 93.94 81 TRP A O 1
ATOM 692 N N . ILE A 1 82 ? 3.558 -1.117 -14.539 1.00 93.88 82 ILE A N 1
ATOM 693 C CA . ILE A 1 82 ? 3.599 0.078 -15.384 1.00 93.88 82 ILE A CA 1
ATOM 694 C C . ILE A 1 82 ? 4.551 -0.217 -16.549 1.00 93.88 82 ILE A C 1
ATOM 696 O O . ILE A 1 82 ? 5.732 -0.489 -16.322 1.00 93.88 82 ILE A O 1
ATOM 700 N N . PRO A 1 83 ? 4.069 -0.180 -17.803 1.00 89.88 83 PRO A N 1
ATOM 701 C CA . PRO A 1 83 ? 4.915 -0.475 -18.945 1.00 89.88 83 PRO A CA 1
ATOM 702 C C . PRO A 1 83 ? 6.024 0.570 -19.078 1.00 89.88 83 PRO A C 1
ATOM 704 O O . PRO A 1 83 ? 5.828 1.751 -18.784 1.00 89.88 83 PRO A O 1
ATOM 707 N N . ALA A 1 84 ? 7.183 0.134 -19.569 1.00 85.75 84 ALA A N 1
ATOM 708 C CA . ALA A 1 84 ? 8.295 1.009 -19.917 1.00 85.75 84 ALA A CA 1
ATOM 709 C C . ALA A 1 84 ? 7.935 1.833 -21.166 1.00 85.75 84 ALA A C 1
ATOM 711 O O . ALA A 1 84 ? 8.165 1.416 -22.299 1.00 85.75 84 ALA A O 1
ATOM 712 N N . LEU A 1 85 ? 7.278 2.969 -20.944 1.00 87.62 85 LEU A N 1
ATOM 713 C CA . LEU A 1 85 ? 6.869 3.920 -21.977 1.00 87.62 85 LEU A CA 1
ATOM 714 C C . LEU A 1 85 ? 7.941 5.002 -22.171 1.00 87.62 85 LEU A C 1
ATOM 716 O O . LEU A 1 85 ? 8.989 4.982 -21.524 1.00 87.62 85 LEU A O 1
ATOM 720 N N . ASP A 1 86 ? 7.654 5.974 -23.040 1.00 93.12 86 ASP A N 1
ATOM 721 C CA . ASP A 1 86 ? 8.422 7.219 -23.108 1.00 93.12 86 ASP A CA 1
ATOM 722 C C . ASP A 1 86 ? 8.614 7.833 -21.709 1.00 93.12 86 ASP A C 1
ATOM 724 O O . ASP A 1 86 ? 7.722 7.765 -20.859 1.00 93.12 86 ASP A O 1
ATOM 728 N N . VAL A 1 87 ? 9.772 8.456 -21.485 1.00 91.75 87 VAL A N 1
ATOM 729 C CA . VAL A 1 87 ? 10.203 8.968 -20.178 1.00 91.75 87 VAL A CA 1
ATOM 730 C C . VAL A 1 87 ? 9.164 9.896 -19.550 1.00 91.75 87 VAL A C 1
ATOM 732 O O . VAL A 1 87 ? 8.878 9.773 -18.356 1.00 91.75 87 VAL A O 1
ATOM 735 N N . LEU A 1 88 ? 8.578 10.808 -20.332 1.00 93.38 88 LEU A N 1
ATOM 736 C CA . LEU A 1 88 ? 7.600 11.765 -19.820 1.00 93.38 88 LEU A CA 1
ATOM 737 C C . LEU A 1 88 ? 6.282 11.070 -19.461 1.00 93.38 88 LEU A C 1
ATOM 739 O O . LEU A 1 88 ? 5.686 11.348 -18.420 1.00 93.38 88 LEU A O 1
ATOM 743 N N . ILE A 1 89 ? 5.841 10.139 -20.307 1.00 94.38 89 ILE A N 1
ATOM 744 C CA . ILE A 1 89 ? 4.599 9.388 -20.096 1.00 94.38 89 ILE A CA 1
ATOM 745 C C . ILE A 1 89 ? 4.734 8.484 -18.868 1.00 94.38 89 ILE A C 1
ATOM 747 O O . ILE A 1 89 ? 3.863 8.489 -17.996 1.00 94.38 89 ILE A O 1
ATOM 751 N N . PHE A 1 90 ? 5.848 7.757 -18.761 1.00 94.75 90 PHE A N 1
ATOM 752 C CA . PHE A 1 90 ? 6.158 6.935 -17.599 1.00 94.75 90 PHE A CA 1
ATOM 753 C C . PHE A 1 90 ? 6.197 7.783 -16.328 1.00 94.75 90 PHE A C 1
ATOM 755 O O . PHE A 1 90 ? 5.570 7.411 -15.342 1.00 94.75 90 PHE A O 1
ATOM 762 N N . PHE A 1 91 ? 6.862 8.945 -16.353 1.00 94.56 91 PHE A N 1
ATOM 763 C CA . PHE A 1 91 ? 6.924 9.855 -15.208 1.00 94.56 91 PHE A CA 1
ATOM 764 C C . PHE A 1 91 ? 5.528 10.227 -14.695 1.00 94.56 91 PHE A C 1
ATOM 766 O O . PHE A 1 91 ? 5.258 10.112 -13.498 1.00 94.56 91 PHE A O 1
ATOM 773 N N . ILE A 1 92 ? 4.624 10.640 -15.587 1.00 94.94 92 ILE A N 1
ATOM 774 C CA . ILE A 1 92 ? 3.263 11.060 -15.221 1.00 94.94 92 ILE A CA 1
ATOM 775 C C . ILE A 1 92 ? 2.465 9.881 -14.652 1.00 94.94 92 ILE A C 1
ATOM 777 O O . ILE A 1 92 ? 1.843 10.009 -13.591 1.00 94.94 92 ILE A O 1
ATOM 781 N N . ILE A 1 93 ? 2.499 8.727 -15.325 1.00 95.81 93 ILE A N 1
ATOM 782 C CA . ILE A 1 93 ? 1.758 7.531 -14.908 1.00 95.81 93 ILE A CA 1
ATOM 783 C C . ILE A 1 93 ? 2.296 7.017 -13.571 1.00 95.81 93 ILE A C 1
ATOM 785 O O . ILE A 1 93 ? 1.529 6.870 -12.621 1.00 95.81 93 ILE A O 1
ATOM 789 N N . PHE A 1 94 ? 3.609 6.822 -13.454 1.00 95.25 94 PHE A N 1
ATOM 790 C CA . PHE A 1 94 ? 4.258 6.369 -12.226 1.00 95.25 94 PHE A CA 1
ATOM 791 C C . PHE A 1 94 ? 3.954 7.297 -11.049 1.00 95.25 94 PHE A C 1
ATOM 793 O O . PHE A 1 94 ? 3.528 6.826 -9.997 1.00 95.25 94 PHE A O 1
ATOM 800 N N . THR A 1 95 ? 4.086 8.614 -11.235 1.00 95.38 95 THR A N 1
ATOM 801 C CA . THR A 1 95 ? 3.776 9.602 -10.189 1.00 95.38 95 THR A CA 1
ATOM 802 C C . THR A 1 95 ? 2.323 9.496 -9.736 1.00 95.38 95 THR A C 1
ATOM 804 O O . THR A 1 95 ? 2.048 9.479 -8.536 1.00 95.38 95 THR A O 1
ATOM 807 N N . THR A 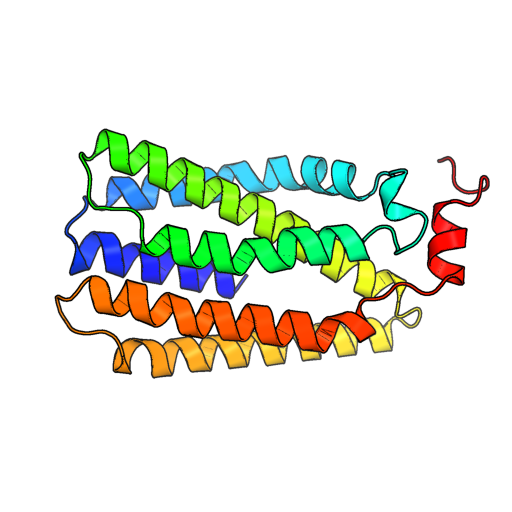1 96 ? 1.392 9.375 -10.685 1.00 95.56 96 THR A N 1
ATOM 808 C CA . THR A 1 96 ? -0.044 9.281 -10.397 1.00 95.56 96 THR A CA 1
ATOM 809 C C . THR A 1 96 ? -0.366 8.017 -9.605 1.00 95.56 96 THR A C 1
ATOM 811 O O . THR A 1 96 ? -0.977 8.093 -8.540 1.00 95.56 96 THR A O 1
ATOM 814 N N . PHE A 1 97 ? 0.087 6.852 -10.074 1.00 95.88 97 PHE A N 1
ATOM 815 C CA . PHE A 1 97 ? -0.157 5.579 -9.392 1.00 95.88 97 PHE A CA 1
ATOM 816 C C . PHE A 1 97 ? 0.540 5.503 -8.033 1.00 95.88 97 PHE A C 1
ATOM 818 O O . PHE A 1 97 ? -0.048 5.001 -7.076 1.00 95.88 97 PHE A O 1
ATOM 825 N N . TYR A 1 98 ? 1.750 6.051 -7.910 1.00 94.50 98 TYR A N 1
ATOM 826 C CA . TYR A 1 98 ? 2.459 6.093 -6.634 1.00 94.50 98 TYR A CA 1
ATOM 827 C C . TYR A 1 98 ? 1.738 7.007 -5.637 1.00 94.50 98 TYR A C 1
ATOM 829 O O . TYR A 1 98 ? 1.587 6.648 -4.469 1.00 94.50 98 TYR A O 1
ATOM 837 N N . MET A 1 99 ? 1.214 8.154 -6.080 1.00 94.56 99 MET A N 1
ATOM 838 C CA . MET A 1 99 ? 0.394 9.025 -5.234 1.00 94.56 99 MET A CA 1
ATOM 839 C C . MET A 1 99 ? -0.900 8.333 -4.792 1.00 94.56 99 MET A C 1
ATOM 841 O O . MET A 1 99 ? -1.227 8.362 -3.606 1.00 94.56 99 MET A O 1
ATOM 845 N N . LEU A 1 100 ? -1.605 7.666 -5.711 1.00 95.06 100 LEU A N 1
ATOM 846 C CA . LEU A 1 100 ? -2.817 6.905 -5.396 1.00 95.06 100 LEU A CA 1
ATOM 847 C C . LEU A 1 100 ? -2.542 5.793 -4.381 1.00 95.06 100 LEU A C 1
ATOM 849 O O . LEU A 1 100 ? -3.280 5.672 -3.405 1.00 95.06 100 LEU A O 1
ATOM 853 N N . TYR A 1 101 ? -1.449 5.044 -4.556 1.00 94.31 101 TYR A N 1
ATOM 854 C CA . TYR A 1 101 ? -1.013 4.041 -3.586 1.00 94.31 101 TYR A CA 1
ATOM 855 C C . TYR A 1 101 ? -0.834 4.655 -2.190 1.00 94.31 101 TYR A C 1
ATOM 857 O O . TYR A 1 101 ? -1.377 4.129 -1.223 1.00 94.31 101 TYR A O 1
ATOM 865 N N . ASN A 1 102 ? -0.150 5.801 -2.077 1.00 92.94 102 ASN A N 1
ATOM 866 C CA . ASN A 1 102 ? 0.065 6.468 -0.787 1.00 92.94 102 ASN A CA 1
ATOM 867 C C . ASN A 1 102 ? -1.251 6.937 -0.147 1.00 92.94 102 ASN A C 1
ATOM 869 O O . ASN A 1 102 ? -1.443 6.760 1.057 1.00 92.94 102 ASN A O 1
ATOM 873 N N . VAL A 1 103 ? -2.179 7.493 -0.935 1.00 94.06 103 VAL A N 1
ATOM 874 C CA . VAL A 1 103 ? -3.511 7.904 -0.453 1.00 94.06 103 VAL A CA 1
ATOM 875 C C . VAL A 1 103 ? -4.276 6.707 0.109 1.00 94.06 103 VAL A C 1
ATOM 877 O O . VAL A 1 103 ? -4.744 6.753 1.247 1.00 94.06 103 VAL A O 1
ATOM 880 N N . VAL A 1 104 ? -4.365 5.623 -0.662 1.00 94.38 104 VAL A N 1
ATOM 881 C CA . VAL A 1 104 ? -5.078 4.398 -0.275 1.00 94.38 104 VAL A CA 1
ATOM 882 C C . VAL A 1 104 ? -4.437 3.767 0.964 1.00 94.38 104 VAL A C 1
ATOM 884 O O . VAL A 1 104 ? -5.132 3.446 1.930 1.00 94.38 104 VAL A O 1
ATOM 887 N N . PHE A 1 105 ? -3.109 3.653 0.979 1.00 92.00 105 PHE A N 1
ATOM 888 C CA . PHE A 1 105 ? -2.360 3.111 2.108 1.00 92.00 105 PHE A CA 1
ATOM 889 C C . PHE A 1 105 ? -2.547 3.952 3.381 1.00 92.00 105 PHE A C 1
ATOM 891 O O . PHE A 1 105 ? -2.751 3.415 4.472 1.00 92.00 105 PHE A O 1
ATOM 898 N N . SER A 1 106 ? -2.547 5.280 3.260 1.00 92.25 106 SER A N 1
ATOM 899 C CA . SER A 1 106 ? -2.766 6.187 4.390 1.00 92.25 106 SER A CA 1
ATOM 900 C C . SER A 1 106 ? -4.186 6.108 4.943 1.00 92.25 106 SER A C 1
ATOM 902 O O . SER A 1 106 ? -4.366 6.048 6.162 1.00 92.25 106 SER A O 1
ATOM 904 N N . LEU A 1 107 ? -5.200 6.057 4.077 1.00 92.81 107 LEU A N 1
ATOM 905 C CA . LEU A 1 107 ? -6.592 5.923 4.508 1.00 92.81 107 LEU A CA 1
ATOM 906 C C . LEU A 1 107 ? -6.828 4.589 5.220 1.00 92.81 107 LEU A C 1
ATOM 908 O O . LEU A 1 107 ? -7.501 4.558 6.248 1.00 92.81 107 LEU A O 1
ATOM 912 N N . PHE A 1 108 ? -6.215 3.504 4.751 1.00 93.19 108 PHE A N 1
ATOM 913 C CA . PHE A 1 108 ? -6.245 2.224 5.454 1.00 93.19 108 PHE A CA 1
ATOM 914 C C . PHE A 1 108 ? -5.547 2.291 6.820 1.00 93.19 108 PHE A C 1
ATOM 916 O O . PHE A 1 108 ? -6.161 1.977 7.839 1.00 93.19 108 PHE A O 1
ATOM 923 N N . THR A 1 109 ? -4.280 2.716 6.865 1.00 89.62 109 THR A N 1
ATOM 924 C CA . THR A 1 109 ? -3.462 2.667 8.092 1.00 89.62 109 THR A CA 1
ATOM 925 C C . THR A 1 109 ? -3.995 3.579 9.193 1.00 89.62 109 THR A C 1
ATOM 927 O O . THR A 1 109 ? -4.035 3.173 10.358 1.00 89.62 109 THR A O 1
ATOM 930 N N . SER A 1 110 ? -4.456 4.783 8.842 1.00 90.94 110 SER A N 1
ATOM 931 C CA . SER A 1 110 ? -5.066 5.720 9.793 1.00 90.94 110 SER A CA 1
ATOM 932 C C . SER A 1 110 ? -6.354 5.155 10.394 1.00 90.94 110 SER A C 1
ATOM 934 O O . SER A 1 110 ? -6.486 5.106 11.618 1.00 90.94 110 SER A O 1
ATOM 936 N N . ASN A 1 111 ? -7.270 4.645 9.565 1.00 91.25 111 ASN A N 1
ATOM 937 C CA . ASN A 1 111 ? -8.528 4.065 10.037 1.00 91.25 111 ASN A CA 1
ATOM 938 C C . ASN A 1 111 ? -8.308 2.784 10.846 1.00 91.25 111 ASN A C 1
ATOM 940 O O . ASN A 1 111 ? -8.952 2.609 11.879 1.00 91.25 111 ASN A O 1
ATOM 944 N N . TYR A 1 112 ? -7.372 1.929 10.429 1.00 89.75 112 TYR A N 1
ATOM 945 C CA . TYR A 1 112 ? -6.999 0.714 11.152 1.00 89.75 112 TYR A CA 1
ATOM 946 C C . TYR A 1 112 ? -6.443 1.033 12.545 1.00 89.75 112 TYR A C 1
ATOM 948 O O . TYR A 1 112 ? -6.954 0.540 13.551 1.00 89.75 112 TYR A O 1
ATOM 956 N N . SER A 1 113 ? -5.457 1.930 12.622 1.00 87.75 113 SER A N 1
ATOM 957 C CA . SER A 1 113 ? -4.843 2.341 13.893 1.00 87.75 113 SER A CA 1
ATOM 958 C C . SER A 1 113 ? -5.875 2.964 14.828 1.00 87.75 113 SER A C 1
ATOM 960 O O . SER A 1 113 ? -5.936 2.663 16.020 1.00 87.75 113 SER A O 1
ATOM 962 N N . ALA A 1 114 ? -6.742 3.807 14.277 1.00 87.81 114 ALA A N 1
ATOM 963 C CA . ALA A 1 114 ? -7.741 4.501 15.055 1.00 87.81 114 ALA A CA 1
ATOM 964 C C . ALA A 1 114 ? -8.879 3.552 15.506 1.00 87.81 114 ALA A C 1
ATOM 966 O O . ALA A 1 114 ? -9.437 3.733 16.589 1.00 87.81 114 ALA A O 1
ATOM 967 N N . LEU A 1 115 ? -9.226 2.524 14.724 1.00 88.44 115 LEU A N 1
ATOM 968 C CA . LEU A 1 115 ? -10.154 1.468 15.143 1.00 88.44 115 LEU A CA 1
ATOM 969 C C . LEU A 1 115 ? -9.585 0.652 16.312 1.00 88.44 115 LEU A C 1
ATOM 971 O O . LEU A 1 115 ? -10.294 0.431 17.294 1.00 88.44 115 LEU A O 1
ATOM 975 N N . LEU A 1 116 ? -8.305 0.268 16.249 1.00 83.88 116 LEU A N 1
ATOM 976 C CA . LEU A 1 116 ? -7.637 -0.450 17.340 1.00 83.88 116 LEU A CA 1
ATOM 977 C C . LEU A 1 116 ? -7.691 0.340 18.653 1.00 83.88 116 LEU A C 1
ATOM 979 O O . LEU A 1 116 ? -8.041 -0.213 19.695 1.00 83.88 116 LEU A O 1
ATOM 983 N N . LEU A 1 117 ? -7.423 1.648 18.606 1.00 83.50 117 LEU A N 1
ATOM 984 C CA . LEU A 1 117 ? -7.518 2.509 19.788 1.00 83.50 117 LEU A CA 1
ATOM 985 C C . LEU A 1 117 ? -8.926 2.517 20.396 1.00 83.50 117 LEU A C 1
ATOM 987 O O . LEU A 1 117 ? -9.060 2.527 21.616 1.00 83.50 117 LEU A O 1
ATOM 991 N N . ASN A 1 118 ? -9.974 2.485 19.578 1.00 82.81 118 ASN A N 1
ATOM 992 C CA . ASN A 1 118 ? -11.345 2.516 20.083 1.00 82.81 118 ASN A CA 1
ATOM 993 C C . ASN A 1 118 ? -11.809 1.165 20.638 1.00 82.81 118 ASN A C 1
ATOM 995 O O . ASN A 1 118 ? -12.611 1.143 21.571 1.00 82.81 118 ASN A O 1
ATOM 999 N N . LYS A 1 119 ? -11.304 0.054 20.090 1.00 81.56 119 LYS A N 1
ATOM 1000 C CA . LYS A 1 119 ? -11.714 -1.298 20.486 1.00 81.56 119 LYS A CA 1
ATOM 1001 C C . LYS A 1 119 ? -11.139 -1.718 21.838 1.00 81.56 119 LYS A C 1
ATOM 1003 O O . LYS A 1 119 ? -11.843 -2.290 22.662 1.00 81.56 119 LYS A O 1
ATOM 1008 N N . PHE A 1 120 ? -9.878 -1.395 22.100 1.00 81.94 120 PHE A N 1
ATOM 1009 C CA . PHE A 1 120 ? -9.248 -1.685 23.388 1.00 81.94 120 PHE A CA 1
ATOM 1010 C C . PHE A 1 120 ? -9.409 -0.468 24.288 1.00 81.94 120 PHE A C 1
ATOM 1012 O O . PHE A 1 120 ? -8.951 0.600 23.916 1.00 81.94 120 PHE A O 1
ATOM 1019 N N . ARG A 1 121 ? -10.063 -0.567 25.452 1.00 78.00 121 ARG A N 1
ATOM 1020 C CA . ARG A 1 121 ? -10.203 0.577 26.386 1.00 78.00 121 ARG A CA 1
ATOM 1021 C C . ARG A 1 121 ? -9.008 0.695 27.342 1.00 78.00 121 ARG A C 1
ATOM 1023 O O . ARG A 1 121 ? -8.684 1.794 27.785 1.00 78.00 121 ARG A O 1
ATOM 1030 N N . ASN A 1 122 ? -8.329 -0.418 27.622 1.00 87.31 122 ASN A N 1
ATOM 1031 C CA . ASN A 1 122 ? -7.199 -0.488 28.543 1.00 87.31 122 ASN A CA 1
ATOM 1032 C C . ASN A 1 122 ? -5.885 -0.027 27.869 1.00 87.31 122 ASN A C 1
ATOM 1034 O O . ASN A 1 122 ? -5.473 -0.620 26.867 1.00 87.31 122 ASN A O 1
ATOM 1038 N N . PRO A 1 123 ? -5.177 0.981 28.416 1.00 85.56 123 PRO A N 1
ATOM 1039 C CA . PRO A 1 123 ? -3.903 1.450 27.867 1.00 85.56 123 PRO A CA 1
ATOM 1040 C C . PRO A 1 123 ? -2.825 0.364 27.750 1.00 85.56 123 PRO A C 1
ATOM 1042 O O . PRO A 1 123 ? -2.062 0.370 26.785 1.00 85.56 123 PRO A O 1
ATOM 1045 N N . LYS A 1 124 ? -2.766 -0.585 28.698 1.00 89.00 124 LYS A N 1
ATOM 1046 C CA . LYS A 1 124 ? -1.766 -1.667 28.673 1.00 89.00 124 LYS A CA 1
ATOM 1047 C C . LYS A 1 124 ? -2.014 -2.645 27.524 1.00 89.00 124 LYS A C 1
ATOM 1049 O O . LYS A 1 124 ? -1.073 -3.037 26.842 1.00 89.00 124 LYS A O 1
ATOM 1054 N N . GLU A 1 125 ? -3.276 -2.994 27.283 1.00 87.12 125 GLU A N 1
ATOM 1055 C CA . GLU A 1 125 ? -3.673 -3.861 26.166 1.00 87.12 125 GLU A CA 1
ATOM 1056 C C . GLU A 1 125 ? -3.420 -3.183 24.819 1.00 87.12 125 GLU A C 1
ATOM 1058 O O . GLU A 1 125 ? -2.849 -3.804 23.926 1.00 87.12 125 GLU A O 1
ATOM 1063 N N . ARG A 1 126 ? -3.751 -1.887 24.692 1.00 85.19 126 ARG A N 1
ATOM 1064 C CA . ARG A 1 126 ? -3.441 -1.093 23.488 1.00 85.19 126 ARG A CA 1
ATOM 1065 C C . ARG A 1 126 ? -1.954 -1.138 23.146 1.00 85.19 126 ARG A C 1
ATOM 1067 O O . ARG A 1 126 ? -1.600 -1.371 21.993 1.00 85.19 126 ARG A O 1
ATOM 1074 N N . LEU A 1 127 ? -1.095 -0.919 24.145 1.00 87.44 127 LEU A N 1
ATOM 1075 C CA . LEU A 1 127 ? 0.354 -0.931 23.956 1.00 87.44 127 LEU A CA 1
ATOM 1076 C C . LEU A 1 127 ? 0.850 -2.318 23.536 1.00 87.44 127 LEU A C 1
ATOM 1078 O O . LEU A 1 127 ? 1.603 -2.422 22.573 1.00 87.44 127 LEU A O 1
ATOM 1082 N N . LEU A 1 128 ? 0.388 -3.379 24.204 1.00 89.56 128 LEU A N 1
ATOM 1083 C CA . LEU A 1 128 ? 0.776 -4.750 23.872 1.00 89.56 128 LEU A CA 1
ATOM 1084 C C . LEU A 1 128 ? 0.383 -5.120 22.437 1.00 89.56 128 LEU A C 1
ATOM 1086 O O . LEU A 1 128 ? 1.197 -5.668 21.701 1.00 89.56 128 LEU A O 1
ATOM 1090 N N . ILE A 1 129 ? -0.828 -4.767 22.009 1.00 86.94 129 ILE A N 1
ATOM 1091 C CA . ILE A 1 129 ? -1.313 -5.056 20.654 1.00 86.94 129 ILE A CA 1
ATOM 1092 C C . ILE A 1 129 ? -0.543 -4.259 19.606 1.00 86.94 129 ILE A C 1
ATOM 1094 O O . ILE A 1 129 ? -0.187 -4.817 18.567 1.00 86.94 129 ILE A O 1
ATOM 1098 N N . GLY A 1 130 ? -0.242 -2.987 19.878 1.00 85.25 130 GLY A N 1
ATOM 1099 C CA . GLY A 1 130 ? 0.603 -2.175 19.003 1.00 85.25 130 GLY A CA 1
ATOM 1100 C C . GLY A 1 130 ? 1.989 -2.793 18.815 1.00 85.25 130 GLY A C 1
ATOM 1101 O O . GLY A 1 130 ? 2.430 -2.977 17.683 1.00 85.25 130 GLY A O 1
ATOM 1102 N N . VAL A 1 131 ? 2.635 -3.199 19.914 1.00 88.44 131 VAL A N 1
ATOM 1103 C CA . VAL A 1 131 ? 3.958 -3.843 19.885 1.00 88.44 131 VAL A CA 1
ATOM 1104 C C . VAL A 1 131 ? 3.919 -5.170 19.127 1.00 88.44 131 VAL A C 1
ATOM 1106 O O . VAL A 1 131 ? 4.756 -5.394 18.257 1.00 88.44 131 VAL A O 1
ATOM 1109 N N . VAL A 1 132 ? 2.940 -6.035 19.406 1.00 88.94 132 VAL A N 1
ATOM 1110 C CA . VAL A 1 132 ? 2.794 -7.328 18.715 1.00 88.94 132 VAL A CA 1
ATOM 1111 C C . VAL A 1 132 ? 2.555 -7.124 17.217 1.00 88.94 132 VAL A C 1
ATOM 1113 O O . VAL A 1 132 ? 3.178 -7.802 16.402 1.00 88.94 132 VAL A O 1
ATOM 1116 N N . THR A 1 133 ? 1.706 -6.164 16.842 1.00 84.94 133 THR A N 1
ATOM 1117 C CA . THR A 1 133 ? 1.405 -5.864 15.433 1.00 84.94 133 THR A CA 1
ATOM 1118 C C . THR A 1 133 ? 2.648 -5.375 14.691 1.00 84.94 133 THR A C 1
ATOM 1120 O O . THR A 1 133 ? 2.934 -5.858 13.593 1.00 84.94 133 THR A O 1
ATOM 1123 N N . GLU A 1 134 ? 3.419 -4.461 15.285 1.00 86.50 134 GLU A N 1
ATOM 1124 C CA . GLU A 1 134 ? 4.644 -3.940 14.666 1.00 86.50 134 GLU A CA 1
ATOM 1125 C C . GLU A 1 134 ? 5.734 -5.016 14.574 1.00 86.50 134 GLU A C 1
ATOM 1127 O O . GLU A 1 134 ? 6.426 -5.121 13.559 1.00 86.50 134 GLU A O 1
ATOM 1132 N N . PHE A 1 135 ? 5.851 -5.870 15.594 1.00 89.56 135 PHE A N 1
ATOM 1133 C CA . PHE A 1 135 ? 6.804 -6.977 15.606 1.00 89.56 135 PHE A CA 1
ATOM 1134 C C . PHE A 1 135 ? 6.503 -7.999 14.500 1.00 89.56 135 PHE A C 1
ATOM 1136 O O . PHE A 1 135 ? 7.390 -8.341 13.718 1.00 89.56 135 PHE A O 1
ATOM 1143 N N . ILE A 1 136 ? 5.239 -8.423 14.368 1.00 88.88 136 ILE A N 1
ATOM 1144 C CA . ILE A 1 136 ? 4.796 -9.324 13.291 1.00 88.88 136 ILE A CA 1
ATOM 1145 C C . ILE A 1 136 ? 5.023 -8.678 11.918 1.00 88.88 136 ILE A C 1
ATOM 1147 O O . ILE A 1 136 ? 5.548 -9.327 11.013 1.00 88.88 136 ILE A O 1
ATOM 1151 N N . SER A 1 137 ? 4.682 -7.394 11.767 1.00 85.19 137 SER A N 1
ATOM 1152 C CA . SER A 1 137 ? 4.871 -6.654 10.510 1.00 85.19 137 SER A CA 1
ATOM 1153 C C . SER A 1 137 ? 6.346 -6.582 10.111 1.00 85.19 137 SER A C 1
ATOM 1155 O O . SER A 1 137 ? 6.697 -6.775 8.947 1.00 85.19 137 SER A O 1
ATOM 1157 N N . THR A 1 138 ? 7.223 -6.356 11.089 1.00 87.44 138 THR A N 1
ATOM 1158 C CA . THR A 1 138 ? 8.672 -6.302 10.891 1.00 87.44 138 THR A CA 1
ATOM 1159 C C . THR A 1 138 ? 9.220 -7.657 10.449 1.00 87.44 138 THR A C 1
ATOM 1161 O O . THR A 1 138 ? 9.940 -7.718 9.454 1.00 87.44 138 THR A O 1
ATOM 1164 N N . ILE A 1 139 ? 8.827 -8.750 11.115 1.00 89.69 139 ILE A N 1
ATOM 1165 C CA . ILE A 1 139 ? 9.208 -10.115 10.714 1.00 89.69 139 ILE A CA 1
ATOM 1166 C C . ILE A 1 139 ? 8.737 -10.417 9.290 1.00 89.69 139 ILE A C 1
ATOM 1168 O O . ILE A 1 139 ? 9.519 -10.919 8.486 1.00 89.69 139 ILE A O 1
ATOM 1172 N N . GLY A 1 140 ? 7.486 -10.085 8.960 1.00 86.31 140 GLY A N 1
ATOM 1173 C CA . GLY A 1 140 ? 6.940 -10.301 7.621 1.00 86.31 140 GLY A CA 1
ATOM 1174 C C . GLY A 1 140 ? 7.784 -9.624 6.543 1.00 86.31 140 GLY A C 1
ATOM 1175 O O . GLY A 1 140 ? 8.114 -10.235 5.530 1.00 86.31 140 GLY A O 1
ATOM 1176 N N . ILE A 1 141 ? 8.219 -8.391 6.793 1.00 83.94 141 ILE A N 1
ATOM 1177 C CA . ILE A 1 141 ? 9.073 -7.657 5.857 1.00 83.94 141 ILE A CA 1
ATOM 1178 C C . ILE A 1 141 ? 10.469 -8.272 5.785 1.00 83.94 141 ILE A C 1
ATOM 1180 O O . ILE A 1 141 ? 10.973 -8.448 4.682 1.00 83.94 141 ILE A O 1
ATOM 1184 N N . PHE A 1 142 ? 11.072 -8.674 6.905 1.00 87.00 142 PHE A N 1
ATOM 1185 C CA . PHE A 1 142 ? 12.353 -9.389 6.886 1.00 87.00 142 PHE A CA 1
ATOM 1186 C C . PHE A 1 142 ? 12.299 -10.670 6.047 1.00 87.00 142 PHE A C 1
ATOM 1188 O O . PHE A 1 142 ? 13.207 -10.911 5.254 1.00 87.00 142 PHE A O 1
ATOM 1195 N N . ILE A 1 143 ? 11.226 -11.456 6.170 1.00 87.50 143 ILE A N 1
ATOM 1196 C CA . ILE A 1 143 ? 11.005 -12.643 5.336 1.00 87.50 143 ILE A CA 1
ATOM 1197 C C . ILE A 1 143 ? 10.990 -12.232 3.862 1.00 87.50 143 ILE A C 1
ATOM 1199 O O . ILE A 1 143 ? 11.728 -12.799 3.061 1.00 87.50 143 ILE A O 1
ATOM 1203 N N . ILE A 1 144 ? 10.224 -11.203 3.498 1.00 83.94 144 ILE A N 1
ATOM 1204 C CA . ILE A 1 144 ? 10.185 -10.735 2.111 1.00 83.94 144 ILE A CA 1
ATOM 1205 C C . ILE A 1 144 ? 11.581 -10.294 1.641 1.00 83.94 144 ILE A C 1
ATOM 1207 O O . ILE A 1 144 ? 11.992 -10.687 0.559 1.00 83.94 144 ILE A O 1
ATOM 1211 N N . TRP A 1 145 ? 12.350 -9.549 2.437 1.00 83.44 145 TRP A N 1
ATOM 1212 C CA . TRP A 1 145 ? 13.709 -9.126 2.069 1.00 83.44 145 TRP A CA 1
ATOM 1213 C C . TRP A 1 145 ? 14.669 -10.293 1.811 1.00 83.44 145 TRP A C 1
ATOM 1215 O O . TRP A 1 145 ? 15.510 -10.191 0.921 1.00 83.44 145 TRP A O 1
ATOM 1225 N N . ILE A 1 146 ? 14.555 -11.381 2.575 1.00 87.50 146 ILE A N 1
ATOM 1226 C CA . ILE A 1 146 ? 15.416 -12.564 2.439 1.00 87.50 146 ILE A CA 1
ATOM 1227 C C . ILE A 1 146 ? 14.994 -13.411 1.236 1.00 87.50 146 ILE A C 1
ATOM 1229 O O . ILE A 1 146 ? 15.844 -13.877 0.479 1.00 87.50 146 ILE A O 1
ATOM 1233 N N . PHE A 1 147 ? 13.689 -13.621 1.058 1.00 85.38 147 PHE A N 1
ATOM 1234 C CA . PHE A 1 147 ? 13.174 -14.561 0.065 1.00 85.38 147 PHE A CA 1
ATOM 1235 C C . PHE A 1 147 ? 12.913 -13.924 -1.303 1.00 85.38 147 PHE A C 1
ATOM 1237 O O . PHE A 1 147 ? 13.097 -14.602 -2.307 1.00 85.38 147 PHE A O 1
ATOM 1244 N N . ALA A 1 148 ? 12.536 -12.643 -1.385 1.00 84.06 148 ALA A N 1
ATOM 1245 C CA . ALA A 1 148 ? 12.251 -11.967 -2.656 1.00 84.06 148 ALA A CA 1
ATOM 1246 C C . ALA A 1 148 ? 13.395 -12.075 -3.685 1.00 84.06 148 ALA A C 1
ATOM 1248 O O . ALA A 1 148 ? 13.102 -12.424 -4.829 1.00 84.06 148 ALA A O 1
ATOM 1249 N N . PRO A 1 149 ? 14.681 -11.873 -3.321 1.00 84.12 149 PRO A N 1
ATOM 1250 C CA . PRO A 1 149 ? 15.790 -12.021 -4.264 1.00 84.12 149 PRO A CA 1
ATOM 1251 C C . PRO A 1 149 ? 15.924 -13.427 -4.861 1.00 84.12 149 PRO A C 1
ATOM 1253 O O . PRO A 1 149 ? 16.413 -13.554 -5.976 1.00 84.12 149 PRO A O 1
ATOM 1256 N N . LEU A 1 150 ? 15.467 -14.477 -4.165 1.00 86.19 150 LEU A N 1
ATOM 1257 C CA . LEU A 1 150 ? 15.534 -15.861 -4.659 1.00 86.19 150 LEU A CA 1
ATOM 1258 C C . LEU A 1 150 ? 14.593 -16.114 -5.845 1.00 86.19 150 LEU A C 1
ATOM 1260 O O . LEU A 1 150 ? 14.793 -17.068 -6.592 1.00 86.19 150 LEU A O 1
ATOM 1264 N N . PHE A 1 151 ? 13.573 -15.271 -6.008 1.00 83.75 151 PHE A N 1
ATOM 1265 C CA . PHE A 1 151 ? 12.586 -15.360 -7.085 1.00 83.75 151 PHE A CA 1
ATOM 1266 C C . PHE A 1 151 ? 12.802 -14.308 -8.180 1.00 83.75 151 PHE A C 1
ATOM 1268 O O . PHE A 1 151 ? 12.077 -14.302 -9.173 1.00 83.75 151 PHE A O 1
ATOM 1275 N N . ILE A 1 152 ? 13.781 -13.414 -8.011 1.00 84.81 152 ILE A N 1
ATOM 1276 C CA . ILE A 1 152 ? 14.113 -12.383 -8.991 1.00 84.81 152 ILE A CA 1
ATOM 1277 C C . ILE A 1 152 ? 15.127 -12.947 -9.987 1.00 84.81 152 ILE A C 1
ATOM 1279 O O . ILE A 1 152 ? 16.256 -13.283 -9.634 1.00 84.81 152 ILE A O 1
ATOM 1283 N N . GLY A 1 153 ? 14.724 -13.014 -11.254 1.00 81.12 153 GLY A N 1
ATOM 1284 C CA . GLY A 1 153 ? 15.619 -13.334 -12.359 1.00 81.12 153 GLY A CA 1
ATOM 1285 C C . GLY A 1 153 ? 16.459 -12.113 -12.726 1.00 81.12 153 GLY A C 1
ATOM 1286 O O . GLY A 1 153 ? 15.923 -11.031 -12.977 1.00 81.12 153 GLY A O 1
ATOM 1287 N N . TYR A 1 154 ? 17.783 -12.267 -12.777 1.00 75.00 154 TYR A N 1
ATOM 1288 C CA . TYR A 1 154 ? 18.666 -11.195 -13.239 1.00 75.00 154 TYR A CA 1
ATOM 1289 C C . TYR A 1 154 ? 18.335 -10.816 -14.687 1.00 75.00 154 TYR A C 1
ATOM 1291 O O . TYR A 1 154 ? 18.408 -11.652 -15.582 1.00 75.00 154 TYR A O 1
ATOM 1299 N N . GLY A 1 155 ? 17.987 -9.547 -14.912 1.00 78.12 155 GLY A N 1
ATOM 1300 C CA . GLY A 1 155 ? 17.656 -9.031 -16.243 1.00 78.12 155 GLY A CA 1
ATOM 1301 C C . GLY A 1 155 ? 16.256 -9.392 -16.750 1.00 78.12 155 GLY A C 1
ATOM 1302 O O . GLY A 1 155 ? 15.954 -9.089 -17.898 1.00 78.12 155 GLY A O 1
ATOM 1303 N N . ASP A 1 156 ? 15.402 -10.002 -15.922 1.00 86.69 156 ASP A N 1
ATOM 1304 C CA . ASP A 1 156 ? 14.023 -10.337 -16.285 1.00 86.69 156 ASP A CA 1
ATOM 1305 C C . ASP A 1 156 ? 13.018 -9.437 -15.537 1.00 86.69 156 ASP A C 1
ATOM 1307 O O . ASP A 1 156 ? 12.724 -9.683 -14.360 1.00 86.69 156 ASP A O 1
ATOM 1311 N N . PRO A 1 157 ? 12.447 -8.405 -16.190 1.00 83.88 157 PRO A N 1
ATOM 1312 C CA . PRO A 1 157 ? 11.421 -7.553 -15.592 1.00 83.88 157 PRO A CA 1
ATOM 1313 C C . PRO A 1 157 ? 10.184 -8.331 -15.128 1.00 83.88 157 PRO A C 1
ATOM 1315 O O . PRO A 1 157 ? 9.552 -7.943 -14.142 1.00 83.88 157 PRO A O 1
ATOM 1318 N N . SER A 1 158 ? 9.844 -9.433 -15.804 1.00 89.19 158 SER A N 1
ATOM 1319 C CA . SER A 1 158 ? 8.641 -10.207 -15.493 1.00 89.19 158 SER A CA 1
ATOM 1320 C C . SER A 1 158 ? 8.738 -10.887 -14.125 1.00 89.19 158 SER A C 1
ATOM 1322 O O . SER A 1 158 ? 7.730 -11.040 -13.438 1.00 89.19 158 SER A O 1
ATOM 1324 N N . SER A 1 159 ? 9.954 -11.178 -13.651 1.00 89.94 159 SER A N 1
ATOM 1325 C CA . SER A 1 159 ? 10.174 -11.762 -12.324 1.00 89.94 159 SER A CA 1
ATOM 1326 C C . SER A 1 159 ? 9.651 -10.876 -11.182 1.00 89.94 159 SER A C 1
ATOM 1328 O O . SER A 1 159 ? 9.006 -11.374 -10.260 1.00 89.94 159 SER A O 1
ATOM 1330 N N . PHE A 1 160 ? 9.811 -9.551 -11.275 1.00 89.38 160 PHE A N 1
ATOM 1331 C CA . PHE A 1 160 ? 9.260 -8.596 -10.300 1.00 89.38 160 PHE A CA 1
ATOM 1332 C C . PHE A 1 160 ? 7.738 -8.494 -10.387 1.00 89.38 160 PHE A C 1
ATOM 1334 O O . PHE A 1 160 ? 7.054 -8.425 -9.366 1.00 89.38 160 PHE A O 1
ATOM 1341 N N . GLN A 1 161 ? 7.209 -8.508 -11.610 1.00 90.25 161 GLN A N 1
ATOM 1342 C CA . GLN A 1 161 ? 5.774 -8.472 -11.879 1.00 90.25 161 GLN A CA 1
ATOM 1343 C C . GLN A 1 161 ? 5.065 -9.699 -11.308 1.00 90.25 161 GLN A C 1
ATOM 1345 O O . GLN A 1 161 ? 3.988 -9.563 -10.727 1.00 90.25 161 GLN A O 1
ATOM 1350 N N . ILE A 1 162 ? 5.685 -10.874 -11.440 1.00 90.94 162 ILE A N 1
ATOM 1351 C CA . ILE A 1 162 ? 5.201 -12.140 -10.891 1.00 90.94 162 ILE A CA 1
ATOM 1352 C C . ILE A 1 162 ? 5.343 -12.140 -9.369 1.00 90.94 162 ILE A C 1
ATOM 1354 O O . ILE A 1 162 ? 4.390 -12.498 -8.683 1.00 90.94 162 ILE A O 1
ATOM 1358 N N . LEU A 1 163 ? 6.479 -11.687 -8.826 1.00 89.75 163 LEU A N 1
ATOM 1359 C CA . LEU A 1 163 ? 6.722 -11.628 -7.381 1.00 89.75 163 LEU A CA 1
ATOM 1360 C C . LEU A 1 163 ? 5.744 -10.697 -6.646 1.00 89.75 163 LEU A C 1
ATOM 1362 O O . LEU A 1 163 ? 5.369 -10.969 -5.502 1.00 89.75 163 LEU A O 1
ATOM 1366 N N . ALA A 1 164 ? 5.292 -9.621 -7.293 1.00 90.56 164 ALA A N 1
ATOM 1367 C CA . ALA A 1 164 ? 4.324 -8.707 -6.698 1.00 90.56 164 ALA A CA 1
ATOM 1368 C C . ALA A 1 164 ? 2.974 -9.387 -6.392 1.00 90.56 164 ALA A C 1
ATOM 1370 O O . ALA A 1 164 ? 2.291 -8.997 -5.442 1.00 90.56 164 ALA A O 1
ATOM 1371 N N . ILE A 1 165 ? 2.602 -10.428 -7.150 1.00 92.31 165 ILE A N 1
ATOM 1372 C CA . ILE A 1 165 ? 1.308 -11.111 -7.028 1.00 92.31 165 ILE A CA 1
ATOM 1373 C C . ILE A 1 165 ? 1.206 -11.907 -5.713 1.00 92.31 165 ILE A C 1
ATOM 1375 O O . ILE A 1 165 ? 0.265 -11.645 -4.963 1.00 92.31 165 ILE A O 1
ATOM 1379 N N . PRO A 1 166 ? 2.131 -12.827 -5.352 1.00 90.69 166 PRO A N 1
ATOM 1380 C CA . PRO A 1 166 ? 2.093 -13.500 -4.055 1.00 90.69 166 PRO A CA 1
ATOM 1381 C C . PRO A 1 166 ? 2.063 -12.538 -2.868 1.00 90.69 166 PRO A C 1
ATOM 1383 O O . PRO A 1 166 ? 1.302 -12.763 -1.933 1.00 90.69 166 PRO A O 1
ATOM 1386 N N . VAL A 1 167 ? 2.837 -11.447 -2.908 1.00 88.62 167 VAL A N 1
ATOM 1387 C CA . VAL A 1 167 ? 2.849 -10.439 -1.832 1.00 88.62 167 VAL A CA 1
ATOM 1388 C C . VAL A 1 167 ? 1.471 -9.786 -1.687 1.00 88.62 167 VAL A C 1
ATOM 1390 O O . VAL A 1 167 ? 0.936 -9.689 -0.580 1.00 88.62 167 VAL A O 1
ATOM 1393 N N . ALA A 1 168 ? 0.857 -9.406 -2.808 1.00 92.06 168 ALA A N 1
ATOM 1394 C CA . ALA A 1 168 ? -0.491 -8.854 -2.846 1.00 92.06 168 ALA A CA 1
ATOM 1395 C C . ALA A 1 168 ? -1.556 -9.855 -2.356 1.00 92.06 168 ALA A C 1
ATOM 1397 O O . ALA A 1 168 ? -2.450 -9.479 -1.595 1.00 92.06 168 ALA A O 1
ATOM 1398 N N . ILE A 1 169 ? -1.438 -11.135 -2.729 1.00 92.69 169 ILE A N 1
ATOM 1399 C CA . ILE A 1 169 ? -2.329 -12.209 -2.265 1.00 92.69 169 ILE A CA 1
ATOM 1400 C C . ILE A 1 169 ? -2.194 -12.404 -0.756 1.00 92.69 169 ILE A C 1
ATOM 1402 O O . ILE A 1 169 ? -3.208 -12.445 -0.064 1.00 92.69 169 ILE A O 1
ATOM 1406 N N . VAL A 1 170 ? -0.972 -12.481 -0.222 1.00 91.00 170 VAL A N 1
ATOM 1407 C CA . VAL A 1 170 ? -0.736 -12.635 1.223 1.00 91.00 170 VAL A CA 1
ATOM 1408 C C . VAL A 1 170 ? -1.369 -11.481 1.997 1.00 91.00 170 VAL A C 1
ATOM 1410 O O . VAL A 1 170 ? -2.041 -11.719 3.003 1.00 91.00 170 VAL A O 1
ATOM 1413 N N . PHE A 1 171 ? -1.231 -10.244 1.509 1.00 90.38 171 PHE A N 1
ATOM 1414 C CA . PHE A 1 171 ? -1.891 -9.087 2.113 1.00 90.38 171 PHE A CA 1
ATOM 1415 C C . PHE A 1 171 ? -3.421 -9.229 2.087 1.00 90.38 171 PHE A C 1
ATOM 1417 O O . PHE A 1 171 ? -4.070 -9.105 3.127 1.00 90.38 171 PHE A O 1
ATOM 1424 N N . ALA A 1 172 ? -4.001 -9.539 0.924 1.00 93.00 172 ALA A N 1
ATOM 1425 C CA . ALA A 1 172 ? -5.447 -9.678 0.760 1.00 93.00 172 ALA A CA 1
ATOM 1426 C C . ALA A 1 172 ? -6.031 -10.817 1.615 1.00 93.00 172 ALA A C 1
ATOM 1428 O O . ALA A 1 172 ? -7.087 -10.651 2.227 1.00 93.00 172 ALA A O 1
ATOM 1429 N N . VAL A 1 173 ? -5.336 -11.954 1.707 1.00 93.19 173 VAL A N 1
ATOM 1430 C CA . VAL A 1 173 ? -5.720 -13.094 2.554 1.00 93.19 173 VAL A CA 1
ATOM 1431 C C . VAL A 1 173 ? -5.646 -12.712 4.028 1.00 93.19 173 VAL A C 1
ATOM 1433 O O . VAL A 1 173 ? -6.597 -12.959 4.765 1.00 93.19 173 VAL A O 1
ATOM 1436 N N . THR A 1 174 ? -4.568 -12.055 4.460 1.00 89.81 174 THR A N 1
ATOM 1437 C CA . THR A 1 174 ? -4.410 -11.622 5.858 1.00 89.81 174 THR A CA 1
ATOM 1438 C C . THR A 1 174 ? -5.502 -10.630 6.256 1.00 89.81 174 THR A C 1
ATOM 1440 O O . THR A 1 174 ? -6.122 -10.783 7.310 1.00 89.81 174 THR A O 1
ATOM 1443 N N . LEU A 1 175 ? -5.806 -9.661 5.386 1.00 91.25 175 LEU A N 1
ATOM 1444 C CA . LEU A 1 175 ? -6.926 -8.744 5.586 1.00 91.25 175 LEU A CA 1
ATOM 1445 C C . LEU A 1 175 ? -8.254 -9.504 5.673 1.00 91.25 175 LEU A C 1
ATOM 1447 O O . LEU A 1 175 ? -9.049 -9.228 6.567 1.00 91.25 175 LEU A O 1
ATOM 1451 N N . SER A 1 176 ? -8.464 -10.486 4.789 1.00 91.56 176 SER A N 1
ATOM 1452 C CA . SER A 1 176 ? -9.686 -11.299 4.738 1.00 91.56 176 SER A CA 1
ATOM 1453 C C . SER A 1 176 ? -9.907 -12.112 6.015 1.00 91.56 176 SER A C 1
ATOM 1455 O O . SER A 1 176 ? -11.014 -12.138 6.549 1.00 91.56 176 SER A O 1
ATOM 1457 N N . LEU A 1 177 ? -8.849 -12.724 6.552 1.00 90.94 177 LEU A N 1
ATOM 1458 C CA . LEU A 1 177 ? -8.896 -13.432 7.834 1.00 90.94 177 LEU A CA 1
ATOM 1459 C C . LEU A 1 177 ? -9.188 -12.474 9.001 1.00 90.94 177 LEU A C 1
ATOM 1461 O O . LEU A 1 177 ? -9.891 -12.835 9.944 1.00 90.94 177 LEU A O 1
ATOM 1465 N N . GLY A 1 178 ? -8.699 -11.233 8.915 1.00 86.31 178 GLY A N 1
ATOM 1466 C CA . GLY A 1 178 ? -8.914 -10.188 9.913 1.00 86.31 178 GLY A CA 1
ATOM 1467 C C . GLY A 1 178 ? -10.303 -9.539 9.901 1.00 86.31 178 GLY A C 1
ATOM 1468 O O . GLY A 1 178 ? -10.636 -8.850 10.865 1.00 86.31 178 GLY A O 1
ATOM 1469 N N . ILE A 1 179 ? -11.137 -9.757 8.872 1.00 87.81 179 ILE A N 1
ATOM 1470 C CA . ILE A 1 179 ? -12.427 -9.055 8.690 1.00 87.81 179 ILE A CA 1
ATOM 1471 C C . ILE A 1 179 ? -13.313 -9.159 9.932 1.00 87.81 179 ILE A C 1
ATOM 1473 O O . ILE A 1 179 ? -13.834 -8.148 10.401 1.00 87.81 179 ILE A O 1
ATOM 1477 N N . PHE A 1 180 ? -13.470 -10.362 10.490 1.00 82.56 180 PHE A N 1
ATOM 1478 C CA . PHE A 1 180 ? -14.331 -10.574 11.657 1.00 82.56 180 PHE A CA 1
ATOM 1479 C C . PHE A 1 180 ? -13.828 -9.819 12.892 1.00 82.56 180 PHE A C 1
ATOM 1481 O O . PHE A 1 180 ? -14.626 -9.310 13.676 1.00 82.56 180 PHE A O 1
ATOM 1488 N N . GLY A 1 181 ? -12.508 -9.689 13.038 1.00 83.06 181 GLY A N 1
ATOM 1489 C CA . GLY A 1 181 ? -11.889 -8.901 14.100 1.00 83.06 181 GLY A CA 1
ATOM 1490 C C . GLY A 1 181 ? -12.039 -7.390 13.905 1.00 83.06 181 GLY A C 1
ATOM 1491 O O . GLY A 1 181 ? -11.967 -6.645 14.881 1.00 83.06 181 GLY A O 1
ATOM 1492 N N . LEU A 1 182 ? -12.280 -6.932 12.677 1.00 85.31 182 LEU A N 1
ATOM 1493 C CA . LEU A 1 182 ? -12.414 -5.516 12.328 1.00 85.31 182 LEU A CA 1
ATOM 1494 C C . LEU A 1 182 ? -13.851 -4.996 12.405 1.00 85.31 182 LEU A C 1
ATOM 1496 O O . LEU A 1 182 ? -14.051 -3.783 12.379 1.00 85.31 182 LEU A O 1
ATOM 1500 N N . LEU A 1 183 ? -14.846 -5.879 12.501 1.00 85.12 183 LEU A N 1
ATOM 1501 C CA . LEU A 1 183 ? -16.237 -5.466 12.660 1.00 85.12 183 LEU A CA 1
ATOM 1502 C C . LEU A 1 183 ? -16.411 -4.677 13.965 1.00 85.12 183 LEU A C 1
ATOM 1504 O O . LEU A 1 183 ? -16.014 -5.122 15.045 1.00 85.12 183 LEU A O 1
ATOM 1508 N N . GLU A 1 184 ? -16.998 -3.489 13.840 1.00 83.25 184 GLU A N 1
ATOM 1509 C CA . GLU A 1 184 ? -17.322 -2.623 14.971 1.00 83.25 184 GLU A CA 1
ATOM 1510 C C . GLU A 1 184 ? -18.569 -3.143 15.694 1.00 83.25 184 GLU A C 1
ATOM 1512 O O . GLU A 1 184 ? -19.567 -3.511 15.070 1.00 83.25 184 GLU A O 1
ATOM 1517 N N . GLU A 1 185 ? -18.518 -3.169 17.025 1.00 84.62 185 GLU A N 1
ATOM 1518 C CA . GLU A 1 185 ? -19.662 -3.543 17.856 1.00 84.62 185 GLU A CA 1
ATOM 1519 C C . GLU A 1 185 ? -20.741 -2.456 17.814 1.00 84.62 185 GLU A C 1
ATOM 1521 O O . GLU A 1 185 ? -20.433 -1.266 17.730 1.00 84.62 185 GLU A O 1
ATOM 1526 N N . LYS A 1 186 ? -22.017 -2.848 17.922 1.00 81.25 186 LYS A N 1
ATOM 1527 C CA . LYS A 1 186 ? -23.150 -1.907 17.846 1.00 81.25 186 LYS A CA 1
ATOM 1528 C C . LYS A 1 186 ? -23.041 -0.762 18.857 1.00 81.25 186 LYS A C 1
ATOM 1530 O O . LYS A 1 186 ? -23.304 0.373 18.490 1.00 81.25 186 LYS A O 1
ATOM 1535 N N . GLU A 1 187 ? -22.561 -1.033 20.074 1.00 80.38 187 GLU A N 1
ATOM 1536 C CA . GLU A 1 187 ? -22.328 -0.006 21.107 1.00 80.38 187 GLU A CA 1
ATOM 1537 C C . GLU A 1 187 ? -21.366 1.098 20.624 1.00 80.38 187 GLU A C 1
ATOM 1539 O O . GLU A 1 187 ? -21.579 2.290 20.860 1.00 80.38 187 GLU A O 1
ATOM 1544 N N . LEU A 1 188 ? -20.315 0.710 19.898 1.00 79.81 188 LEU A N 1
ATOM 1545 C CA . LEU A 1 188 ? -19.315 1.620 19.345 1.00 79.81 188 LEU A CA 1
ATOM 1546 C C . LEU A 1 188 ? -19.896 2.458 18.197 1.00 79.81 188 LEU A C 1
ATOM 1548 O O . LEU A 1 188 ? -19.650 3.661 18.121 1.00 79.81 188 LEU A O 1
ATOM 1552 N N . ILE A 1 189 ? -20.707 1.829 17.344 1.00 81.31 189 ILE A N 1
ATOM 1553 C CA . ILE A 1 189 ? -21.420 2.495 16.249 1.00 81.31 189 ILE A CA 1
ATOM 1554 C C . ILE A 1 189 ? -22.403 3.520 16.819 1.00 81.31 189 ILE A C 1
ATOM 1556 O O . ILE A 1 189 ? -22.358 4.690 16.445 1.00 81.31 189 ILE A O 1
ATOM 1560 N N . ASP A 1 190 ? -23.239 3.118 17.773 1.00 81.12 190 ASP A N 1
ATOM 1561 C CA . ASP A 1 190 ? -24.244 3.985 18.389 1.00 81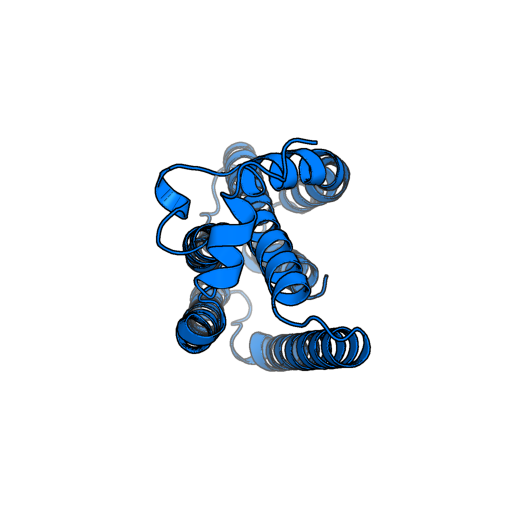.12 190 ASP A CA 1
ATOM 1562 C C . ASP A 1 190 ? -23.600 5.185 19.096 1.00 81.12 190 ASP A C 1
ATOM 1564 O O . ASP A 1 190 ? -24.150 6.286 19.076 1.00 81.12 190 ASP A O 1
ATOM 1568 N N . THR A 1 191 ? -22.390 5.014 19.640 1.00 79.31 191 THR A N 1
ATOM 1569 C CA . THR A 1 191 ? -21.605 6.116 20.214 1.00 79.31 191 THR A CA 1
ATOM 1570 C C . THR A 1 191 ? -21.251 7.171 19.161 1.00 79.31 191 THR A C 1
ATOM 1572 O O . THR A 1 191 ? -21.373 8.361 19.441 1.00 79.31 191 THR A O 1
ATOM 1575 N N . TYR A 1 192 ? -20.867 6.772 17.942 1.00 76.25 192 TYR A N 1
ATOM 1576 C CA . TYR A 1 192 ? -20.533 7.717 16.867 1.00 76.25 192 TYR A CA 1
ATOM 1577 C C . TYR A 1 192 ? -21.733 8.492 16.336 1.00 76.25 192 TYR A C 1
ATOM 1579 O O . TYR A 1 192 ? -21.571 9.630 15.902 1.00 76.25 192 TYR A O 1
ATOM 1587 N N . PHE A 1 193 ? -22.917 7.879 16.338 1.00 75.06 193 PHE A N 1
ATOM 1588 C CA . PHE A 1 193 ? -24.140 8.473 15.794 1.00 75.06 193 PHE A CA 1
ATOM 1589 C C . PHE A 1 193 ? -25.061 9.063 16.876 1.00 75.06 193 PHE A C 1
ATOM 1591 O O . PHE A 1 193 ? -26.146 9.550 16.555 1.00 75.06 193 PHE A O 1
ATOM 1598 N N . SER A 1 194 ? -24.640 9.052 18.146 1.00 76.38 194 SER A N 1
ATOM 1599 C CA . SER A 1 194 ? -25.391 9.656 19.245 1.00 76.38 194 SER A CA 1
ATOM 1600 C C . SER A 1 194 ? -25.313 11.191 19.191 1.00 76.38 194 SER A C 1
ATOM 1602 O O . SER A 1 194 ? -24.215 11.741 19.073 1.00 76.38 194 SER A O 1
ATOM 1604 N N . PRO A 1 195 ? -26.436 11.920 19.359 1.00 62.47 195 PRO A N 1
ATOM 1605 C CA . PRO A 1 195 ? -26.468 13.387 19.305 1.00 62.47 195 PRO A CA 1
ATOM 1606 C C . PRO A 1 195 ? -25.598 14.092 20.358 1.00 62.47 195 PRO A C 1
ATOM 1608 O O . PRO A 1 195 ? -25.401 15.298 20.275 1.00 62.47 195 PRO A O 1
ATOM 1611 N N . LYS A 1 196 ? -25.099 13.371 21.373 1.00 55.38 196 LYS A N 1
ATOM 1612 C CA . LYS A 1 196 ? -24.311 13.940 22.482 1.00 55.38 196 LYS A CA 1
ATOM 1613 C C . LYS A 1 196 ? -22.846 14.236 22.139 1.00 55.38 196 LYS A C 1
ATOM 1615 O O . LYS A 1 196 ? -22.122 14.704 23.009 1.00 55.38 196 LYS A O 1
ATOM 1620 N N . GLN A 1 197 ? -22.407 13.970 20.910 1.00 52.16 197 GLN A N 1
ATOM 1621 C CA . GLN A 1 197 ? -21.075 14.338 20.422 1.00 52.16 197 GLN A CA 1
ATOM 1622 C C . GLN A 1 197 ? -21.179 15.249 19.192 1.00 52.16 197 GLN A C 1
ATOM 1624 O O . GLN A 1 197 ? -20.657 14.943 18.124 1.00 52.16 197 GLN A O 1
ATOM 1629 N N . THR A 1 198 ? -21.861 16.384 19.326 1.00 33.59 198 THR A N 1
ATOM 1630 C CA . THR A 1 198 ? -21.419 17.584 18.604 1.00 33.59 198 THR A CA 1
ATOM 1631 C C . THR A 1 198 ? -20.253 18.192 19.390 1.00 33.59 198 THR A C 1
ATOM 1633 O O . THR A 1 198 ? -20.360 18.236 20.618 1.00 33.59 198 THR A O 1
ATOM 1636 N N . PRO A 1 199 ? -19.147 18.595 18.738 1.00 44.22 199 PRO A N 1
ATOM 1637 C CA . PRO A 1 199 ? -18.107 19.378 19.402 1.00 44.22 199 PRO A CA 1
ATOM 1638 C C . PRO A 1 199 ? -18.671 20.660 20.025 1.00 44.22 199 PRO A C 1
ATOM 1640 O O . PRO A 1 199 ? -19.692 21.172 19.504 1.00 44.22 199 PRO A O 1
#

Secondary structure (DSSP, 8-state):
-HHHHHHHHHHHIIIIIII---HHHHHHHHHHHHHHHHHHHHHHHHHHTS--GGGTTT-TTHHHHHHHHHHHHHHHHHHHS-----HHHHHHHHHHHHHHHHHHHHHHHHHHHHHHHHH--SHHHHHHHHHHHHHHHHHHHHHHHHHGGGGPPTT-HHHHHHHHHHHHHHHHHHHHHHHHHHPPPHHHHHHHHSTT---

Foldseek 3Di:
DLVLVVLLVLLQCLCCVQVNQDNCLSCVLSVVCVVCVVVCLVVLLVVQLDDDPVQLPFHSLLVLLVVLLLVLLVLLLVLLVQDPDPSVVSSVVNSVSVNVNSSSVSSNVSSVLVLLPLVDVDPVVSVVVVVVVVVVVVVVSVVCVVCLVVQDDRNDSVSSSVSSNVVSVVSVVVVVVCSVVSTDDNVSSCVSVPPPPDD

pLDDT: mean 86.5, std 9.21, range [33.59, 95.88]